Protein AF-0000000072717422 (afdb_homodimer)

Radius of gyration: 19.03 Å; Cα contacts (8 Å, |Δi|>4): 453; chains: 2; bounding box: 46×52×42 Å

Organism: Homarus americanus (NCBI:txid6706)

Nearest PDB structures (foldseek):
  8ihw-assembly1_A  TM=9.042E-01  e=5.287E-11  Eisenia fetida
  8ihx-assembly1_A  TM=9.074E-01  e=1.193E-10  Eisenia fetida
  3wc3-assembly1_A  TM=9.068E-01  e=1.193E-10  Eisenia fetida
  4zh5-assembly2_B  TM=8.410E-01  e=1.193E-10  Perinereis brevicirris
  1ks8-assembly1_A  TM=8.689E-01  e=4.048E-10  Nasutitermes takasagoensis

Structure (mmCIF, N/CA/C/O backbone):
data_AF-0000000072717422-model_v1
#
loop_
_entity.id
_entity.type
_entity.pdbx_description
1 polymer Endoglucanase
#
loop_
_atom_site.group_PDB
_atom_site.id
_atom_site.type_symbol
_atom_site.label_atom_id
_atom_site.label_alt_id
_atom_site.label_comp_id
_atom_site.label_asym_id
_atom_site.label_entity_id
_atom_site.label_seq_id
_atom_site.pdbx_PDB_ins_code
_atom_site.Cartn_x
_atom_site.Cartn_y
_atom_site.Cartn_z
_atom_site.occupancy
_atom_site.B_iso_or_equiv
_atom_site.auth_seq_id
_atom_site.auth_comp_id
_atom_site.auth_asym_id
_atom_site.auth_atom_id
_atom_site.pdbx_PDB_model_num
ATOM 1 N N . MET A 1 1 ? -11.781 1.729 16.625 1 25.03 1 MET A N 1
ATOM 2 C CA . MET A 1 1 ? -11.094 2.926 16.156 1 25.03 1 MET A CA 1
ATOM 3 C C . MET A 1 1 ? -11.75 3.453 14.883 1 25.03 1 MET A C 1
ATOM 5 O O . MET A 1 1 ? -11.383 3.045 13.773 1 25.03 1 MET A O 1
ATOM 9 N N . THR A 1 2 ? -12.961 3.566 14.891 1 32.06 2 THR A N 1
ATOM 10 C CA . THR A 1 2 ? -14.078 3.893 14.016 1 32.06 2 THR A CA 1
ATOM 11 C C . THR A 1 2 ? -13.93 5.301 13.445 1 32.06 2 THR A C 1
ATOM 13 O O . THR A 1 2 ? -14.773 5.754 12.672 1 32.06 2 THR A O 1
ATOM 16 N N . ARG A 1 3 ? -12.984 6.035 14.062 1 33.69 3 ARG A N 1
ATOM 17 C CA . ARG A 1 3 ? -13.258 7.469 14.109 1 33.69 3 ARG A CA 1
ATOM 18 C C . ARG A 1 3 ? -13.016 8.109 12.742 1 33.69 3 ARG A C 1
ATOM 20 O O . ARG A 1 3 ? -13.211 9.32 12.578 1 33.69 3 ARG A O 1
ATOM 27 N N . ALA A 1 4 ? -12.18 7.551 11.914 1 36.69 4 ALA A N 1
ATOM 28 C CA . ALA A 1 4 ? -11.68 8.438 10.867 1 36.69 4 ALA A CA 1
ATOM 29 C C . ALA A 1 4 ? -12.812 8.875 9.938 1 36.69 4 ALA A C 1
ATOM 31 O O . ALA A 1 4 ? -12.586 9.633 8.992 1 36.69 4 ALA A O 1
ATOM 32 N N . ALA A 1 5 ? -13.898 8.297 9.969 1 38.44 5 ALA A N 1
ATOM 33 C CA . ALA A 1 5 ? -14.953 8.797 9.086 1 38.44 5 ALA A CA 1
ATOM 34 C C . ALA A 1 5 ? -15.242 10.273 9.359 1 38.44 5 ALA A C 1
ATOM 36 O O . ALA A 1 5 ? -16.203 10.836 8.828 1 38.44 5 ALA A O 1
ATOM 37 N N . LYS A 1 6 ? -14.594 10.922 10.273 1 38.12 6 LYS A N 1
ATOM 38 C CA . LYS A 1 6 ? -15.234 12.148 10.758 1 38.12 6 LYS A CA 1
ATOM 39 C C . LYS A 1 6 ? -15.203 13.234 9.688 1 38.12 6 LYS A C 1
ATOM 41 O O . LYS A 1 6 ? -15.961 14.211 9.766 1 38.12 6 LYS A O 1
ATOM 46 N N . TYR A 1 7 ? -14.172 13.328 8.852 1 39.53 7 TYR A N 1
ATOM 47 C CA . TYR A 1 7 ? -14.031 14.703 8.383 1 39.53 7 TYR A CA 1
ATOM 48 C C . TYR A 1 7 ? -14.797 14.914 7.086 1 39.53 7 TYR A C 1
ATOM 50 O O . TYR A 1 7 ? -14.914 16.047 6.602 1 39.53 7 TYR A O 1
ATOM 58 N N . GLY A 1 8 ? -15.273 13.844 6.508 1 41.69 8 GLY A N 1
ATOM 59 C CA . GLY A 1 8 ? -16.078 14.328 5.395 1 41.69 8 GLY A CA 1
ATOM 60 C C . GLY A 1 8 ? -17.562 14.039 5.562 1 41.69 8 GLY A C 1
ATOM 61 O O . GLY A 1 8 ? -17.969 13.461 6.566 1 41.69 8 GLY A O 1
ATOM 62 N N . ASP A 1 9 ? -18.328 14.766 4.73 1 49.75 9 ASP A N 1
ATOM 63 C CA . ASP A 1 9 ? -19.75 14.469 4.648 1 49.75 9 ASP A CA 1
ATOM 64 C C . ASP A 1 9 ? -20 12.961 4.664 1 49.75 9 ASP A C 1
ATOM 66 O O . ASP A 1 9 ? -19.375 12.219 3.9 1 49.75 9 ASP A O 1
ATOM 70 N N . PRO A 1 10 ? -20.656 12.625 5.699 1 49.22 10 PRO A N 1
ATOM 71 C CA . PRO A 1 10 ? -20.953 11.195 5.797 1 49.22 10 PRO A CA 1
ATOM 72 C C . PRO A 1 10 ? -21.266 10.562 4.441 1 49.22 10 PRO A C 1
ATOM 74 O O . PRO A 1 10 ? -20.891 9.414 4.199 1 49.22 10 PRO A O 1
ATOM 77 N N . ALA A 1 11 ? -22.078 11.297 3.629 1 49.12 11 ALA A N 1
ATOM 78 C CA . ALA A 1 11 ? -22.406 10.766 2.307 1 49.12 11 ALA A CA 1
ATOM 79 C C . ALA A 1 11 ? -21.156 10.57 1.466 1 49.12 11 ALA A C 1
ATOM 81 O O . ALA A 1 11 ? -21.047 9.594 0.724 1 49.12 11 ALA A O 1
ATOM 82 N N . ASP A 1 12 ? -20.188 11.484 1.545 1 56.34 12 ASP A N 1
ATOM 83 C CA . ASP A 1 12 ? -18.922 11.422 0.818 1 56.34 12 ASP A CA 1
ATOM 84 C C . ASP A 1 12 ? -18.062 10.273 1.324 1 56.34 12 ASP A C 1
ATOM 86 O O . ASP A 1 12 ? -17.406 9.586 0.535 1 56.34 12 ASP A O 1
ATOM 90 N N . VAL A 1 13 ? -18.359 10.07 2.582 1 62.75 13 VAL A N 1
ATOM 91 C CA . VAL A 1 13 ? -17.594 8.984 3.182 1 62.75 13 VAL A CA 1
ATOM 92 C C . VAL A 1 13 ? -18.141 7.641 2.695 1 62.75 13 VAL A C 1
ATOM 94 O O . VAL A 1 13 ? -17.359 6.75 2.332 1 62.75 13 VAL A O 1
ATOM 97 N N . GLU A 1 14 ? -19.531 7.555 2.693 1 67.12 14 GLU A N 1
ATOM 98 C CA . GLU A 1 14 ? -20.156 6.305 2.262 1 67.12 14 GLU A CA 1
ATOM 99 C C . GLU A 1 14 ? -19.812 5.996 0.807 1 67.12 14 GLU A C 1
ATOM 101 O O . GLU A 1 14 ? -19.484 4.855 0.47 1 67.12 14 GLU A O 1
ATOM 106 N N . THR A 1 15 ? -19.984 6.969 -0.1 1 67.06 15 THR A N 1
ATOM 107 C CA . THR A 1 15 ? -19.672 6.785 -1.512 1 67.06 15 THR A CA 1
ATOM 108 C C . THR A 1 15 ? -18.203 6.422 -1.694 1 67.06 15 THR A C 1
ATOM 110 O O . THR A 1 15 ? -17.875 5.535 -2.48 1 67.06 15 THR A O 1
ATOM 113 N N . ASN A 1 16 ? -17.422 7.039 -0.935 1 75.62 16 ASN A N 1
ATOM 114 C CA . ASN A 1 16 ? -15.984 6.77 -1.027 1 75.62 16 ASN A CA 1
ATOM 115 C C . ASN A 1 16 ? -15.641 5.379 -0.509 1 75.62 16 ASN A C 1
ATOM 117 O O . ASN A 1 16 ? -14.82 4.676 -1.103 1 75.62 16 ASN A O 1
ATOM 121 N N . LEU A 1 17 ? -16.453 5.004 0.461 1 84.12 17 LEU A N 1
ATOM 122 C CA . LEU A 1 17 ? -16.219 3.67 1.002 1 84.12 17 LEU A CA 1
ATOM 123 C C . LEU A 1 17 ? -16.672 2.596 0.019 1 84.12 17 LEU A C 1
ATOM 125 O O . LEU A 1 17 ? -15.977 1.599 -0.184 1 84.12 17 LEU A O 1
ATOM 129 N N . GLN A 1 18 ? -17.891 2.846 -0.609 1 84.12 18 GLN A N 1
ATOM 130 C CA . GLN A 1 18 ? -18.375 1.883 -1.595 1 84.12 18 GLN A CA 1
ATOM 131 C C . GLN A 1 18 ? -17.422 1.79 -2.785 1 84.12 18 GLN A C 1
ATOM 133 O O . GLN A 1 18 ? -17.156 0.697 -3.285 1 84.12 18 GLN A O 1
ATOM 138 N N . GLY A 1 19 ? -16.938 2.914 -3.145 1 89.75 19 GLY A N 1
ATOM 139 C CA . GLY A 1 19 ? -15.938 2.92 -4.207 1 89.75 19 GLY A CA 1
ATOM 140 C C . GLY A 1 19 ? -14.664 2.184 -3.834 1 89.75 19 GLY A C 1
ATOM 141 O O . GLY A 1 19 ? -14.141 1.397 -4.629 1 89.75 19 GLY A O 1
ATOM 142 N N . SER A 1 20 ? -14.297 2.336 -2.641 1 92.12 20 SER A N 1
ATOM 143 C CA . SER A 1 20 ? -13.094 1.661 -2.16 1 92.12 20 SER A CA 1
ATOM 144 C C . SER A 1 20 ? -13.297 0.151 -2.092 1 92.12 20 SER A C 1
ATOM 146 O O . SER A 1 20 ? -12.43 -0.617 -2.508 1 92.12 20 SER A O 1
ATOM 148 N N . GLU A 1 21 ? -14.43 -0.247 -1.657 1 93.69 21 GLU A N 1
ATOM 149 C CA . GLU A 1 21 ? -14.719 -1.675 -1.55 1 93.69 21 GLU A CA 1
ATOM 150 C C . GLU A 1 21 ? -14.75 -2.336 -2.924 1 93.69 21 GLU A C 1
ATOM 152 O O . GLU A 1 21 ? -14.227 -3.438 -3.104 1 93.69 21 GLU A O 1
ATOM 157 N N . GLY A 1 22 ? -15.391 -1.654 -3.895 1 93.56 22 GLY A N 1
ATOM 158 C CA . GLY A 1 22 ? -15.422 -2.178 -5.25 1 93.56 22 GLY A CA 1
ATOM 159 C C . GLY A 1 22 ? -14.039 -2.34 -5.859 1 93.56 22 GLY A C 1
ATOM 160 O O . GLY A 1 22 ? -13.75 -3.361 -6.48 1 93.56 22 GLY A O 1
ATOM 161 N N . GLN A 1 23 ? -13.234 -1.416 -5.621 1 92.31 23 GLN A N 1
ATOM 162 C CA . GLN A 1 23 ? -11.875 -1.451 -6.156 1 92.31 23 GLN A CA 1
ATOM 163 C C . GLN A 1 23 ? -11.07 -2.58 -5.523 1 92.31 23 GLN A C 1
ATOM 165 O O . GLN A 1 23 ? -10.375 -3.32 -6.223 1 92.31 23 GLN A O 1
ATOM 170 N N . ILE A 1 24 ? -11.188 -2.674 -4.234 1 94.44 24 ILE A N 1
ATOM 171 C CA . ILE A 1 24 ? -10.406 -3.676 -3.516 1 94.44 24 ILE A CA 1
ATOM 172 C C . ILE A 1 24 ? -10.906 -5.074 -3.873 1 94.44 24 ILE A C 1
ATOM 174 O O . ILE A 1 24 ? -10.109 -5.996 -4.055 1 94.44 24 ILE A O 1
ATOM 178 N N . ASN A 1 25 ? -12.234 -5.207 -4.012 1 95.06 25 ASN A N 1
ATOM 179 C CA . ASN A 1 25 ? -12.781 -6.484 -4.457 1 95.06 25 ASN A CA 1
ATOM 180 C C . ASN A 1 25 ? -12.258 -6.871 -5.836 1 95.06 25 ASN A C 1
ATOM 182 O O . ASN A 1 25 ? -11.922 -8.031 -6.07 1 95.06 25 ASN A O 1
ATOM 186 N N . TYR A 1 26 ? -12.172 -5.945 -6.688 1 94 26 TYR A N 1
ATOM 187 C CA . TYR A 1 26 ? -11.633 -6.211 -8.016 1 94 26 TYR A CA 1
ATOM 188 C C . TYR A 1 26 ? -10.172 -6.637 -7.934 1 94 26 TYR A C 1
ATOM 190 O O . TYR A 1 26 ? -9.781 -7.652 -8.516 1 94 26 TYR A O 1
ATOM 198 N N . ILE A 1 27 ? -9.414 -5.984 -7.168 1 94.44 27 ILE A N 1
ATOM 199 C CA . ILE A 1 27 ? -7.98 -6.195 -7.031 1 94.44 27 ILE A CA 1
ATOM 200 C C . ILE A 1 27 ? -7.719 -7.57 -6.418 1 94.44 27 ILE A C 1
ATOM 202 O O . ILE A 1 27 ? -6.758 -8.25 -6.789 1 94.44 27 ILE A O 1
ATOM 206 N N . LEU A 1 28 ? -8.641 -8.031 -5.602 1 95.12 28 LEU A N 1
ATOM 207 C CA . LEU A 1 28 ? -8.406 -9.266 -4.855 1 95.12 28 LEU A CA 1
ATOM 208 C C . LEU A 1 28 ? -9.102 -10.445 -5.531 1 95.12 28 LEU A C 1
ATOM 210 O O . LEU A 1 28 ? -8.961 -11.586 -5.086 1 95.12 28 LEU A O 1
ATOM 214 N N . GLY A 1 29 ? -9.828 -10.25 -6.633 1 94.38 29 GLY A N 1
ATOM 215 C CA . GLY A 1 29 ? -10.133 -11.484 -7.34 1 94.38 29 GLY A CA 1
ATOM 216 C C . GLY A 1 29 ? -11.539 -11.523 -7.895 1 94.38 29 GLY A C 1
ATOM 217 O O . GLY A 1 29 ? -11.977 -12.547 -8.43 1 94.38 29 GLY A O 1
ATOM 218 N N . ASP A 1 30 ? -12.32 -10.391 -7.742 1 91.38 30 ASP A N 1
ATOM 219 C CA . ASP A 1 30 ? -13.672 -10.398 -8.297 1 91.38 30 ASP A CA 1
ATOM 220 C C . ASP A 1 30 ? -13.648 -10.688 -9.789 1 91.38 30 ASP A C 1
ATOM 222 O O . ASP A 1 30 ? -14.609 -11.234 -10.336 1 91.38 30 ASP A O 1
ATOM 226 N N . ALA A 1 31 ? -12.57 -10.453 -10.469 1 86 31 ALA A N 1
ATOM 227 C CA . ALA A 1 31 ? -12.461 -10.695 -11.898 1 86 31 ALA A CA 1
ATOM 228 C C . ALA A 1 31 ? -11.836 -12.055 -12.188 1 86 31 ALA A C 1
ATOM 230 O O . ALA A 1 31 ? -11.422 -12.336 -13.312 1 86 31 ALA A O 1
ATOM 231 N N . GLY A 1 32 ? -11.656 -1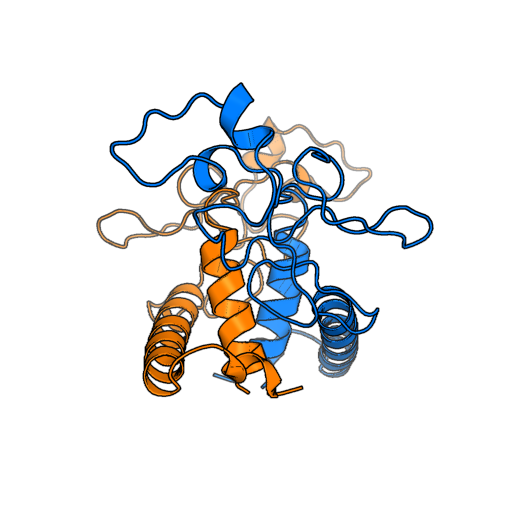2.891 -11.219 1 92.56 32 GLY A N 1
ATOM 232 C CA . GLY A 1 32 ? -11.172 -14.242 -11.422 1 92.56 32 GLY A CA 1
ATOM 233 C C . GLY A 1 32 ? -9.711 -14.422 -11.039 1 92.56 32 GLY A C 1
ATOM 234 O O . GLY A 1 32 ? -9.195 -15.539 -11.031 1 92.56 32 GLY A O 1
ATOM 235 N N . HIS A 1 33 ? -9.109 -13.312 -10.828 1 95.06 33 HIS A N 1
ATOM 236 C CA . HIS A 1 33 ? -7.719 -13.352 -10.391 1 95.06 33 HIS A CA 1
ATOM 237 C C . HIS A 1 33 ? -7.391 -12.172 -9.477 1 95.06 33 HIS A C 1
ATOM 239 O O . HIS A 1 33 ? -7.926 -11.078 -9.664 1 95.06 33 HIS A O 1
ATOM 245 N N . SER A 1 34 ? -6.512 -12.461 -8.523 1 96.19 34 SER A N 1
ATOM 246 C CA . SER A 1 34 ? -5.977 -11.398 -7.676 1 96.19 34 SER A CA 1
ATOM 247 C C . SER A 1 34 ? -4.73 -10.773 -8.297 1 96.19 34 SER A C 1
ATOM 249 O O . SER A 1 34 ? -4.004 -11.438 -9.031 1 96.19 34 SER A O 1
ATOM 251 N N . PHE A 1 35 ? -4.453 -9.555 -7.895 1 94.38 35 PHE A N 1
ATOM 252 C CA . PHE A 1 35 ? -3.225 -8.875 -8.297 1 94.38 35 PHE A CA 1
ATOM 253 C C . PHE A 1 35 ? -2.33 -8.617 -7.09 1 94.38 35 PHE A C 1
ATOM 255 O O . PHE A 1 35 ? -1.311 -7.934 -7.199 1 94.38 35 PHE A O 1
ATOM 262 N N . VAL A 1 36 ? -2.688 -9.156 -5.977 1 93.44 36 VAL A N 1
ATOM 263 C CA . VAL A 1 36 ? -1.907 -9.016 -4.75 1 93.44 36 VAL A CA 1
ATOM 264 C C . VAL A 1 36 ? -1.308 -10.367 -4.371 1 93.44 36 VAL A C 1
ATOM 266 O O . VAL A 1 36 ? -2.037 -11.328 -4.109 1 93.44 36 VAL A O 1
ATOM 269 N N . VAL A 1 37 ? -0.01 -10.414 -4.312 1 92.88 37 VAL A N 1
ATOM 270 C CA . VAL A 1 37 ? 0.697 -11.656 -4.027 1 92.88 37 VAL A CA 1
ATOM 271 C C . VAL A 1 37 ? 0.308 -12.164 -2.641 1 92.88 37 VAL A C 1
ATOM 273 O O . VAL A 1 37 ? 0.368 -11.422 -1.659 1 92.88 37 VAL A O 1
ATOM 276 N N . GLY A 1 38 ? -0.2 -13.398 -2.598 1 93.56 38 GLY A N 1
ATOM 277 C CA . GLY A 1 38 ? -0.471 -14.047 -1.321 1 93.56 38 GLY A CA 1
ATOM 278 C C . GLY A 1 38 ? -1.892 -13.828 -0.834 1 93.56 38 GLY A C 1
ATOM 279 O O . GLY A 1 38 ? -2.305 -14.414 0.17 1 93.56 38 GLY A O 1
ATOM 280 N N . PHE A 1 39 ? -2.686 -13.055 -1.612 1 92.81 39 PHE A N 1
ATOM 281 C CA . PHE A 1 39 ? -4.023 -12.719 -1.137 1 92.81 39 PHE A CA 1
ATOM 282 C C . PHE A 1 39 ? -5.035 -12.773 -2.275 1 92.81 39 PHE A C 1
ATOM 284 O O . PHE A 1 39 ? -4.711 -12.43 -3.416 1 92.81 39 PHE A O 1
ATOM 291 N N . GLY A 1 40 ? -6.281 -13.172 -1.978 1 94.44 40 GLY A N 1
ATOM 292 C CA . GLY A 1 40 ? -7.367 -13.148 -2.947 1 94.44 40 GLY A CA 1
ATOM 293 C C . GLY A 1 40 ? -7.453 -14.43 -3.766 1 94.44 40 GLY A C 1
ATOM 294 O O . GLY A 1 40 ? -6.984 -15.484 -3.334 1 94.44 40 GLY A O 1
ATOM 295 N N . VAL A 1 41 ? -8.102 -14.289 -4.844 1 95.19 41 VAL A N 1
ATOM 296 C CA . VAL A 1 41 ? -8.359 -15.43 -5.711 1 95.19 41 VAL A CA 1
ATOM 297 C C . VAL A 1 41 ? -7.215 -15.594 -6.711 1 95.19 41 VAL A C 1
ATOM 299 O O . VAL A 1 41 ? -6.875 -14.656 -7.434 1 95.19 41 VAL A O 1
ATOM 302 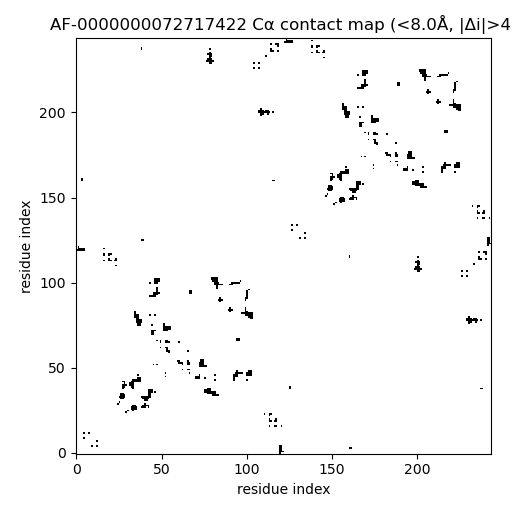N N . ASP A 1 42 ? -6.598 -16.812 -6.695 1 95.69 42 ASP A N 1
ATOM 303 C CA . ASP A 1 42 ? -5.57 -17.125 -7.68 1 95.69 42 ASP A CA 1
ATOM 304 C C . ASP A 1 42 ? -4.527 -16.016 -7.762 1 95.69 42 ASP A C 1
ATOM 306 O O . ASP A 1 42 ? -4.348 -15.391 -8.812 1 95.69 42 ASP A O 1
ATOM 310 N N . PRO A 1 43 ? -3.842 -15.75 -6.699 1 96.31 43 PRO A N 1
ATOM 311 C CA . PRO A 1 43 ? -2.867 -14.656 -6.668 1 96.31 43 PRO A CA 1
ATOM 312 C C . PRO A 1 43 ? -1.633 -14.945 -7.52 1 96.31 43 PRO A C 1
ATOM 314 O O . PRO A 1 43 ? -1.348 -16.109 -7.828 1 96.31 43 PRO A O 1
ATOM 317 N N . PRO A 1 44 ? -0.951 -13.805 -7.879 1 95.5 44 PRO A N 1
ATOM 318 C CA . PRO A 1 44 ? 0.307 -14.016 -8.602 1 95.5 44 PRO A CA 1
ATOM 319 C C . PRO A 1 44 ? 1.295 -14.883 -7.828 1 95.5 44 PRO A C 1
ATOM 321 O O . PRO A 1 44 ? 1.413 -14.758 -6.609 1 95.5 44 PRO A O 1
ATOM 324 N N . GLN A 1 45 ? 2.016 -15.758 -8.539 1 96.81 45 GLN A N 1
ATOM 325 C CA . GLN A 1 45 ? 2.961 -16.672 -7.898 1 96.81 45 GLN A CA 1
ATOM 326 C C . GLN A 1 45 ? 4.398 -16.328 -8.289 1 96.81 45 GLN A C 1
ATOM 328 O O . GLN A 1 45 ? 5.285 -16.297 -7.438 1 96.81 45 GLN A O 1
ATOM 333 N N . PRO A 1 46 ? 4.66 -16.094 -9.477 1 97 46 PRO A N 1
ATOM 334 C CA . PRO A 1 46 ? 6.02 -15.664 -9.82 1 97 46 PRO A CA 1
ATOM 335 C C . PRO A 1 46 ? 6.078 -14.219 -10.305 1 97 46 PRO A C 1
ATOM 337 O O . PRO A 1 46 ? 6.355 -13.969 -11.477 1 97 46 PRO A O 1
ATOM 340 N N . PRO A 1 47 ? 5.832 -13.188 -9.469 1 95.06 47 PRO A N 1
ATOM 341 C CA . PRO A 1 47 ? 6.004 -11.797 -9.891 1 95.06 47 PRO A CA 1
ATOM 342 C C . PRO A 1 47 ? 7.418 -11.5 -10.391 1 95.06 47 PRO A C 1
ATOM 344 O O . PRO A 1 47 ? 8.367 -12.195 -10.023 1 95.06 47 PRO A O 1
ATOM 347 N N . HIS A 1 48 ? 7.426 -10.531 -11.281 1 94.88 48 HIS A N 1
ATOM 348 C CA . HIS A 1 48 ? 8.727 -10.039 -11.719 1 94.88 48 HIS A CA 1
ATOM 349 C C . HIS A 1 48 ? 9.445 -9.297 -10.594 1 94.88 48 HIS A C 1
ATOM 351 O O . HIS A 1 48 ? 9.195 -8.109 -10.367 1 94.88 48 HIS A O 1
ATOM 357 N N . HIS A 1 49 ? 10.32 -10.016 -9.883 1 92.19 49 HIS A N 1
ATOM 358 C CA . HIS A 1 49 ? 11.047 -9.445 -8.75 1 92.19 49 HIS A CA 1
ATOM 359 C C . HIS A 1 49 ? 12.344 -10.203 -8.492 1 92.19 49 HIS A C 1
ATOM 361 O O . HIS A 1 49 ? 12.32 -11.367 -8.102 1 92.19 49 HIS A O 1
ATOM 367 N N . ARG A 1 50 ? 13.383 -9.5 -8.633 1 90.94 50 ARG A N 1
ATOM 368 C CA . ARG A 1 50 ? 14.703 -10.125 -8.625 1 90.94 50 ARG A CA 1
ATOM 369 C C . ARG A 1 50 ? 14.938 -10.891 -7.324 1 90.94 50 ARG A C 1
ATOM 371 O O . ARG A 1 50 ? 15.195 -12.102 -7.348 1 90.94 50 ARG A O 1
ATOM 378 N N . SER A 1 51 ? 14.828 -10.266 -6.207 1 89.94 51 SER A N 1
ATOM 379 C CA . SER A 1 51 ? 15.195 -10.891 -4.941 1 89.94 51 SER A CA 1
ATOM 380 C C . SER A 1 51 ? 14.266 -12.055 -4.613 1 89.94 51 SER A C 1
ATOM 382 O O . SER A 1 51 ? 14.711 -13.07 -4.066 1 89.94 51 SER A O 1
ATOM 384 N N . SER A 1 52 ? 13.055 -11.914 -4.961 1 91.94 52 SER A N 1
ATOM 385 C CA . SER A 1 52 ? 12.133 -12.992 -4.609 1 91.94 52 SER A CA 1
ATOM 386 C C . SER A 1 52 ? 12.297 -14.188 -5.543 1 91.94 52 SER A C 1
ATOM 388 O O . SER A 1 52 ? 11.883 -15.297 -5.215 1 91.94 52 SER A O 1
ATOM 390 N N . SER A 1 53 ? 12.844 -14 -6.691 1 94.81 53 SER A N 1
ATOM 391 C CA . SER A 1 53 ? 13.039 -15.078 -7.664 1 94.81 53 SER A CA 1
ATOM 392 C C . SER A 1 53 ? 14.312 -15.859 -7.379 1 94.81 53 SER A C 1
ATOM 394 O O . SER A 1 53 ? 14.516 -16.953 -7.926 1 94.81 53 SER A O 1
ATOM 396 N N . CYS A 1 54 ? 15.133 -15.328 -6.523 1 94.25 54 CYS A N 1
ATOM 397 C CA . CYS A 1 54 ? 16.391 -15.992 -6.211 1 94.25 54 CYS A CA 1
ATOM 398 C C . CYS A 1 54 ? 16.172 -17.219 -5.344 1 94.25 54 CYS A C 1
ATOM 400 O O . CYS A 1 54 ? 15.281 -17.234 -4.492 1 94.25 54 CYS A O 1
ATOM 402 N N . PRO A 1 55 ? 16.984 -18.266 -5.613 1 91 55 PRO A N 1
ATOM 403 C CA . PRO A 1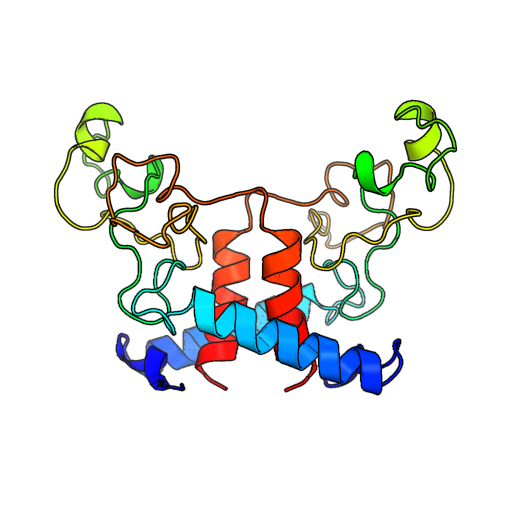 55 ? 16.859 -19.453 -4.77 1 91 55 PRO A CA 1
ATOM 404 C C . PRO A 1 55 ? 17.219 -19.188 -3.309 1 91 55 PRO A C 1
ATOM 406 O O . PRO A 1 55 ? 17.797 -18.141 -2.994 1 91 55 PRO A O 1
ATOM 409 N N . VAL A 1 56 ? 16.781 -20.094 -2.402 1 86.44 56 VAL A N 1
ATOM 410 C CA . VAL A 1 56 ? 17.094 -20 -0.98 1 86.44 56 VAL A CA 1
ATOM 411 C C . VAL A 1 56 ? 18.594 -20.141 -0.768 1 86.44 56 VAL A C 1
ATOM 413 O O . VAL A 1 56 ? 19.219 -21.062 -1.317 1 86.44 56 VAL A O 1
ATOM 416 N N . PRO A 1 57 ? 19.172 -19.125 -0.059 1 82.69 57 PRO A N 1
ATOM 417 C CA . PRO A 1 57 ? 20.578 -19.359 0.258 1 82.69 57 PRO A CA 1
ATOM 418 C C . PRO A 1 57 ? 20.828 -20.734 0.865 1 82.69 57 PRO A C 1
ATOM 420 O O . PRO A 1 57 ? 19.969 -21.281 1.561 1 82.69 57 PRO A O 1
ATOM 423 N N . PRO A 1 58 ? 22.141 -21.219 0.511 1 86.75 58 PRO A N 1
ATOM 424 C CA . PRO A 1 58 ? 23.359 -20.594 -0.004 1 86.75 58 PRO A CA 1
ATOM 425 C C . PRO A 1 58 ? 23.484 -20.719 -1.521 1 86.75 58 PRO A C 1
ATOM 427 O O . PRO A 1 58 ? 24.562 -20.484 -2.074 1 86.75 58 PRO A O 1
ATOM 430 N N . ALA A 1 59 ? 22.344 -21.234 -2.137 1 84.31 59 ALA A N 1
ATOM 431 C CA . ALA A 1 59 ? 22.469 -21.328 -3.588 1 84.31 59 ALA A CA 1
ATOM 432 C C . ALA A 1 59 ? 22.766 -19.953 -4.203 1 84.31 59 ALA A C 1
ATOM 434 O O . ALA A 1 59 ? 22.266 -18.938 -3.746 1 84.31 59 ALA A O 1
ATOM 435 N N . SER A 1 60 ? 23.703 -19.938 -5.121 1 87 60 SER A N 1
ATOM 436 C CA . SER A 1 60 ? 24.031 -18.703 -5.816 1 87 60 SER A CA 1
ATOM 437 C C . SER A 1 60 ? 22.859 -18.188 -6.637 1 87 60 SER A C 1
ATOM 439 O O . SER A 1 60 ? 22.078 -18.984 -7.184 1 87 60 SER A O 1
ATOM 441 N N . CYS A 1 61 ? 22.703 -16.891 -6.613 1 86.56 61 CYS A N 1
ATOM 442 C CA . CYS A 1 61 ? 21.641 -16.281 -7.391 1 86.56 61 CYS A CA 1
ATOM 443 C C . CYS A 1 61 ? 22.203 -15.422 -8.516 1 86.56 61 CYS A C 1
ATOM 445 O O . CYS A 1 61 ? 22.922 -14.453 -8.258 1 86.56 61 CYS A O 1
ATOM 447 N N . THR A 1 62 ? 22.016 -15.875 -9.75 1 87.56 62 THR A N 1
ATOM 448 C CA . THR A 1 62 ? 22.188 -14.977 -10.891 1 87.56 62 THR A CA 1
ATOM 449 C C . THR A 1 62 ? 20.828 -14.523 -11.414 1 87.56 62 THR A C 1
ATOM 451 O O . THR A 1 62 ? 19.953 -15.344 -11.688 1 87.56 62 THR A O 1
ATOM 454 N N . ASP A 1 63 ? 20.578 -13.25 -11.43 1 80.25 63 ASP A N 1
ATOM 455 C CA . ASP A 1 63 ? 19.281 -12.672 -11.797 1 80.25 63 ASP A CA 1
ATOM 456 C C . ASP A 1 63 ? 18.766 -13.266 -13.102 1 80.25 63 ASP A C 1
ATOM 458 O O . ASP A 1 63 ? 17.578 -13.586 -13.211 1 80.25 63 ASP A O 1
ATOM 462 N N . GLY A 1 64 ? 19.625 -13.484 -14.008 1 85.75 64 GLY A N 1
ATOM 463 C CA . GLY A 1 64 ? 19.234 -14.047 -15.281 1 85.75 64 GLY A CA 1
ATOM 464 C C . GLY A 1 64 ? 18.703 -15.461 -15.172 1 85.75 64 GLY A C 1
ATOM 465 O O . GLY A 1 64 ? 17.625 -15.773 -15.703 1 85.75 64 GLY A O 1
ATOM 466 N N . TRP A 1 65 ? 19.359 -16.188 -14.445 1 88.5 65 TRP A N 1
ATOM 467 C CA . TRP A 1 65 ? 18.922 -17.562 -14.258 1 88.5 65 TRP A CA 1
ATOM 468 C C . TRP A 1 65 ? 17.641 -17.625 -13.438 1 88.5 65 TRP A C 1
ATOM 470 O O . TRP A 1 65 ? 16.672 -18.297 -13.828 1 88.5 65 TRP A O 1
ATOM 480 N N . ALA A 1 66 ? 17.547 -16.938 -12.391 1 89.25 66 ALA A N 1
ATOM 481 C CA . ALA A 1 66 ? 16.422 -17 -11.461 1 89.25 66 ALA A CA 1
ATOM 482 C C . ALA A 1 66 ? 15.133 -16.562 -12.141 1 89.25 66 ALA A C 1
ATOM 484 O O . ALA A 1 66 ? 14.078 -17.172 -11.93 1 89.25 66 ALA A O 1
ATOM 485 N N . GLN A 1 67 ? 15.281 -15.602 -12.969 1 90.06 67 GLN A N 1
ATOM 486 C CA . GLN A 1 67 ? 14.109 -15.039 -13.633 1 90.06 67 GLN A CA 1
ATOM 487 C C . GLN A 1 67 ? 13.57 -15.984 -14.695 1 90.06 67 GLN A C 1
ATOM 489 O O . GLN A 1 67 ? 12.438 -15.828 -15.156 1 90.06 67 GLN A O 1
ATOM 494 N N . GLN A 1 68 ? 14.352 -16.969 -15 1 91.31 68 GLN A N 1
ATOM 495 C CA . GLN A 1 68 ? 13.961 -17.891 -16.078 1 91.31 68 GLN A CA 1
ATOM 496 C C . GLN A 1 68 ? 13.422 -19.203 -15.508 1 91.31 68 GLN A C 1
ATOM 498 O O . GLN A 1 68 ? 12.945 -20.062 -16.25 1 91.31 68 GLN A O 1
ATOM 503 N N . GLN A 1 69 ? 13.477 -19.312 -14.242 1 92.56 69 GLN A N 1
ATOM 504 C CA . GLN A 1 69 ? 13.023 -20.547 -13.633 1 92.56 69 GLN A CA 1
ATOM 505 C C . GLN A 1 69 ? 11.508 -20.656 -13.648 1 92.56 69 GLN A C 1
ATOM 507 O O . GLN A 1 69 ? 10.812 -19.641 -13.5 1 92.56 69 GLN A O 1
ATOM 512 N N . PRO A 1 70 ? 10.984 -21.859 -13.93 1 93.75 70 PRO A N 1
ATOM 513 C CA . PRO A 1 70 ? 9.531 -22.047 -13.898 1 93.75 70 PRO A CA 1
ATOM 514 C C . PRO A 1 70 ? 8.969 -22.078 -12.477 1 93.75 70 PRO A C 1
ATOM 516 O O . PRO A 1 70 ? 9.727 -22.219 -11.516 1 93.75 70 PRO A O 1
ATOM 519 N N . GLY A 1 71 ? 7.59 -21.938 -12.367 1 95.81 71 GLY A N 1
ATOM 520 C CA . GLY A 1 71 ? 6.918 -22.078 -11.086 1 95.81 71 GLY A CA 1
ATOM 521 C C . GLY A 1 71 ? 6.973 -20.812 -10.242 1 95.81 71 GLY A C 1
ATOM 522 O O . GLY A 1 71 ? 7.402 -19.766 -10.719 1 95.81 71 GLY A O 1
ATOM 523 N N . PRO A 1 72 ? 6.508 -20.938 -9.07 1 96.94 72 PRO A N 1
ATOM 524 C CA . PRO A 1 72 ? 6.469 -19.781 -8.172 1 96.94 72 PRO A CA 1
ATOM 525 C C . PRO A 1 72 ? 7.859 -19.297 -7.766 1 96.94 72 PRO A C 1
ATOM 527 O O . PRO A 1 72 ? 8.82 -20.062 -7.82 1 96.94 72 PRO A O 1
ATOM 530 N N . ASN A 1 73 ? 7.945 -18 -7.438 1 95.81 73 ASN A N 1
ATOM 531 C CA . ASN A 1 73 ? 9.188 -17.547 -6.812 1 95.81 73 ASN A CA 1
ATOM 532 C C . ASN A 1 73 ? 9.469 -18.312 -5.516 1 95.81 73 ASN A C 1
ATOM 534 O O . ASN A 1 73 ? 8.547 -18.578 -4.734 1 95.81 73 ASN A O 1
ATOM 538 N N . PRO A 1 74 ? 10.75 -18.562 -5.262 1 94 74 PRO A N 1
ATOM 539 C CA . PRO A 1 74 ? 11.102 -19.25 -4.023 1 94 74 PRO A CA 1
ATOM 540 C C . PRO A 1 74 ? 10.695 -18.469 -2.775 1 94 74 PRO A C 1
ATOM 542 O O . PRO A 1 74 ? 10.422 -19.078 -1.73 1 94 74 PRO A O 1
ATOM 545 N N . HIS A 1 75 ? 10.688 -17.188 -2.879 1 92.75 75 HIS A N 1
ATOM 546 C CA . HIS A 1 75 ? 10.234 -16.328 -1.79 1 92.75 75 HIS A CA 1
ATOM 547 C C . HIS A 1 75 ? 8.953 -15.586 -2.164 1 92.75 75 HIS A C 1
ATOM 549 O O . HIS A 1 75 ? 8.93 -14.844 -3.152 1 92.75 75 HIS A O 1
ATOM 555 N N . THR A 1 76 ? 7.973 -15.828 -1.325 1 92.31 76 THR A N 1
ATOM 556 C CA . THR A 1 76 ? 6.703 -15.164 -1.611 1 92.31 76 THR A CA 1
ATOM 557 C C . THR A 1 76 ? 6.746 -13.703 -1.188 1 92.31 76 THR A C 1
ATOM 559 O O . THR A 1 76 ? 7.098 -13.391 -0.048 1 92.31 76 THR A O 1
ATOM 562 N N . LEU A 1 77 ? 6.402 -12.789 -2.049 1 90.06 77 LEU A N 1
ATOM 563 C CA . LEU A 1 77 ? 6.367 -11.352 -1.79 1 90.06 77 LEU A CA 1
ATOM 564 C C . LEU A 1 77 ? 4.98 -10.922 -1.314 1 90.06 77 LEU A C 1
ATOM 566 O O . LEU A 1 77 ? 4.285 -10.18 -2.01 1 90.06 77 LEU A O 1
ATOM 570 N N . TYR A 1 78 ? 4.613 -11.375 -0.126 1 90.19 78 TYR A N 1
ATOM 571 C CA . TYR A 1 78 ? 3.271 -11.148 0.406 1 90.19 78 TYR A CA 1
ATOM 572 C C . TYR A 1 78 ? 2.912 -9.672 0.381 1 90.19 78 TYR A C 1
ATOM 574 O O . TYR A 1 78 ? 3.686 -8.828 0.841 1 90.19 78 TYR A O 1
ATOM 582 N N . GLY A 1 79 ? 1.743 -9.383 -0.276 1 90.5 79 GLY A N 1
ATOM 583 C CA . GLY A 1 79 ? 1.194 -8.039 -0.218 1 90.5 79 GLY A CA 1
ATOM 584 C C . GLY A 1 79 ? 1.602 -7.176 -1.397 1 90.5 79 GLY A C 1
ATOM 585 O O . GLY A 1 79 ? 1.085 -6.07 -1.572 1 90.5 79 GLY A O 1
ATOM 586 N N . ALA A 1 80 ? 2.574 -7.645 -2.166 1 90.75 80 ALA A N 1
ATOM 587 C CA . ALA A 1 80 ? 2.965 -6.898 -3.357 1 90.75 80 ALA A CA 1
ATOM 588 C C . ALA A 1 80 ? 1.8 -6.781 -4.34 1 90.75 80 ALA A C 1
ATOM 590 O O . ALA A 1 80 ? 1.162 -7.781 -4.676 1 90.75 80 ALA A O 1
ATOM 591 N N . LEU A 1 81 ? 1.457 -5.551 -4.672 1 92.12 81 LEU A N 1
ATOM 592 C CA . LEU A 1 81 ? 0.525 -5.305 -5.766 1 92.12 81 LEU A CA 1
ATOM 593 C C . LEU A 1 81 ? 1.253 -5.297 -7.105 1 92.12 81 LEU A C 1
ATOM 595 O O . LEU A 1 81 ? 2.1 -4.434 -7.352 1 92.12 81 LEU A O 1
ATOM 599 N N . VAL A 1 82 ? 0.986 -6.258 -7.969 1 93.44 82 VAL A N 1
ATOM 600 C CA . VAL A 1 82 ? 1.653 -6.289 -9.266 1 93.44 82 VAL A CA 1
ATOM 601 C C . VAL A 1 82 ? 0.989 -5.293 -10.211 1 93.44 82 VAL A C 1
ATOM 603 O O . VAL A 1 82 ? -0.014 -4.668 -9.859 1 93.44 82 VAL A O 1
ATOM 606 N N . GLY A 1 83 ? 1.512 -5.094 -11.398 1 91.88 83 GLY A N 1
ATOM 607 C CA . GLY A 1 83 ? 1.091 -4.082 -12.352 1 91.88 83 GLY A CA 1
ATOM 608 C C . GLY A 1 83 ? -0.355 -4.234 -12.789 1 91.88 83 GLY A C 1
ATOM 609 O O . GLY A 1 83 ? -1.015 -3.25 -13.125 1 91.88 83 GLY A O 1
ATOM 610 N N . GLY A 1 84 ? -0.854 -5.441 -12.828 1 92.62 84 GLY A N 1
ATOM 611 C CA . GLY A 1 84 ? -2.262 -5.633 -13.141 1 92.62 84 GLY A CA 1
ATOM 612 C C . GLY A 1 84 ? -2.514 -5.93 -14.609 1 92.62 84 GLY A C 1
ATOM 613 O O . GLY A 1 84 ? -1.586 -6.262 -15.344 1 92.62 84 GLY A O 1
ATOM 614 N N . PRO A 1 85 ? -3.746 -5.871 -14.977 1 92.38 85 PRO A N 1
ATOM 615 C CA . PRO A 1 85 ? -4.152 -6.367 -16.297 1 92.38 85 PRO A CA 1
ATOM 616 C C . PRO A 1 85 ? -3.811 -5.395 -17.422 1 92.38 85 PRO A C 1
ATOM 618 O O . PRO A 1 85 ? -3.531 -4.219 -17.172 1 92.38 85 PRO A O 1
ATOM 621 N N . SER A 1 86 ? -3.85 -5.98 -18.656 1 92.88 86 SER A N 1
ATOM 622 C CA . SER A 1 86 ? -3.779 -5.148 -19.859 1 92.88 86 SER A CA 1
ATOM 623 C C . SER A 1 86 ? -5.074 -4.367 -20.062 1 92.88 86 SER A C 1
ATOM 625 O O . SER A 1 86 ? -6.031 -4.531 -19.312 1 92.88 86 SER A O 1
ATOM 627 N N . GLU A 1 87 ? -5.066 -3.521 -21.078 1 92.38 87 GLU A N 1
ATOM 628 C CA . GLU A 1 87 ? -6.219 -2.676 -21.359 1 92.38 87 GLU A CA 1
ATOM 629 C C . GLU A 1 87 ? -7.461 -3.514 -21.656 1 92.38 87 GLU A C 1
ATOM 631 O O . GLU A 1 87 ? -8.586 -3.07 -21.406 1 92.38 87 GLU A O 1
ATOM 636 N N . ASP A 1 88 ? -7.277 -4.719 -22.156 1 92 88 ASP A N 1
ATOM 637 C CA . ASP A 1 88 ? -8.398 -5.602 -22.484 1 92 88 ASP A CA 1
ATOM 638 C C . ASP A 1 88 ? -8.742 -6.508 -21.297 1 92 88 ASP A C 1
ATOM 640 O O . ASP A 1 88 ? -9.414 -7.527 -21.469 1 92 88 ASP A O 1
ATOM 644 N N . ASP A 1 89 ? -8.164 -6.191 -20.141 1 89.94 89 ASP A N 1
ATOM 645 C CA . ASP A 1 89 ? -8.438 -6.852 -18.875 1 89.94 89 ASP A CA 1
ATOM 646 C C . ASP A 1 89 ? -7.797 -8.234 -18.812 1 89.94 89 ASP A C 1
ATOM 648 O O . ASP A 1 89 ? -8.047 -9.008 -17.891 1 89.94 89 ASP A O 1
ATOM 652 N N . SER A 1 90 ? -6.941 -8.531 -19.812 1 93.25 90 SER A N 1
ATOM 653 C CA . SER A 1 90 ? -6.227 -9.805 -19.766 1 93.25 90 SER A CA 1
ATOM 654 C C . SER A 1 90 ? -5.031 -9.727 -18.812 1 93.25 90 SER A C 1
ATOM 656 O O . SER A 1 90 ? -4.406 -8.68 -18.688 1 93.25 90 SER A O 1
ATOM 658 N N . TYR A 1 91 ? -4.746 -10.82 -18.188 1 95.06 91 TYR A N 1
ATOM 659 C CA . TYR A 1 91 ? -3.619 -10.938 -17.266 1 95.06 91 TYR A CA 1
ATOM 660 C C . TYR A 1 91 ? -2.998 -12.328 -17.328 1 95.06 91 TYR A C 1
ATOM 662 O O . TYR A 1 91 ? -3.711 -13.328 -17.281 1 95.06 91 TYR A O 1
ATOM 670 N N . VAL A 1 92 ? -1.701 -12.305 -17.5 1 95.31 92 VAL A N 1
ATOM 671 C CA . VAL A 1 92 ? -0.944 -13.547 -17.422 1 95.31 92 VAL A CA 1
ATOM 672 C C . VAL A 1 92 ? 0.102 -13.461 -16.312 1 95.31 92 VAL A C 1
ATOM 674 O O . VAL A 1 92 ? 0.887 -12.508 -16.266 1 95.31 92 VAL A O 1
ATOM 677 N N . ASP A 1 93 ? 0.111 -14.391 -15.406 1 96.62 93 ASP A N 1
ATOM 678 C CA . ASP A 1 93 ? 1.077 -14.453 -14.312 1 96.62 93 ASP A CA 1
ATOM 679 C C . ASP A 1 93 ? 2.42 -14.992 -14.797 1 96.62 93 ASP A C 1
ATOM 681 O O . ASP A 1 93 ? 2.689 -16.188 -14.695 1 96.62 93 ASP A O 1
ATOM 685 N N . ASP A 1 94 ? 3.154 -14.047 -15.344 1 96.25 94 ASP A N 1
ATOM 686 C CA . ASP A 1 94 ? 4.418 -14.367 -16 1 96.25 94 ASP A CA 1
ATOM 687 C C . ASP A 1 94 ? 5.57 -13.578 -15.391 1 96.25 94 ASP A C 1
ATOM 689 O O . ASP A 1 94 ? 5.559 -12.344 -15.398 1 96.25 94 ASP A O 1
ATOM 693 N N . ARG A 1 95 ? 6.594 -14.305 -14.906 1 96 95 ARG A N 1
ATOM 694 C CA . ARG A 1 95 ? 7.73 -13.672 -14.242 1 96 95 ARG A CA 1
ATOM 695 C C . ARG A 1 95 ? 8.453 -12.711 -15.18 1 96 95 ARG A C 1
ATOM 697 O O . ARG A 1 95 ? 9 -11.703 -14.734 1 96 95 ARG A O 1
ATOM 704 N N . SER A 1 96 ? 8.438 -12.984 -16.391 1 94.38 96 SER A N 1
ATOM 705 C CA . SER A 1 96 ? 9.203 -12.188 -17.344 1 94.38 96 SER A CA 1
ATOM 706 C C . SER A 1 96 ? 8.469 -10.898 -17.719 1 94.38 96 SER A C 1
ATOM 708 O O . SER A 1 96 ? 9.055 -10 -18.312 1 94.38 96 SER A O 1
ATOM 710 N N . ASP A 1 97 ? 7.215 -10.797 -17.344 1 94.38 97 ASP A N 1
ATOM 711 C CA . ASP A 1 97 ? 6.395 -9.633 -17.656 1 94.38 97 ASP A CA 1
ATOM 712 C C . ASP A 1 97 ? 6.57 -8.539 -16.609 1 94.38 97 ASP A C 1
ATOM 714 O O . ASP A 1 97 ? 5.82 -8.492 -15.625 1 94.38 97 ASP A O 1
ATOM 718 N N . TYR A 1 98 ? 7.461 -7.668 -16.859 1 92.44 98 TYR A N 1
ATOM 719 C CA . TYR A 1 98 ? 7.773 -6.641 -15.875 1 92.44 98 TYR A CA 1
ATOM 720 C C . TYR A 1 98 ? 6.715 -5.547 -15.875 1 92.44 98 TYR A C 1
ATOM 722 O O . TYR A 1 98 ? 6.625 -4.762 -14.93 1 92.44 98 TYR A O 1
ATOM 730 N N . VAL A 1 99 ? 5.895 -5.465 -16.953 1 91.38 99 VAL A N 1
ATOM 731 C CA . VAL A 1 99 ? 4.859 -4.438 -17.031 1 91.38 99 VAL A CA 1
ATOM 732 C C . VAL A 1 99 ? 3.67 -4.832 -16.156 1 91.38 99 VAL A C 1
ATOM 734 O O . VAL A 1 99 ? 3.205 -4.043 -15.328 1 91.38 99 VAL A O 1
ATOM 737 N N . HIS A 1 100 ? 3.24 -6.062 -16.234 1 94.25 100 HIS A N 1
ATOM 738 C CA . HIS A 1 100 ? 1.979 -6.457 -15.617 1 94.25 100 HIS A CA 1
ATOM 739 C C . HIS A 1 100 ? 2.217 -7.266 -14.344 1 94.25 100 HIS A C 1
ATOM 741 O O . HIS A 1 100 ? 1.318 -7.398 -13.508 1 94.25 100 HIS A O 1
ATOM 747 N N . ASN A 1 101 ? 3.4 -7.77 -14.188 1 95.12 101 ASN A N 1
ATOM 748 C CA . ASN A 1 101 ? 3.621 -8.711 -13.094 1 95.12 101 ASN A CA 1
ATOM 749 C C . ASN A 1 101 ? 4.762 -8.266 -12.188 1 95.12 101 ASN A C 1
ATOM 751 O O . ASN A 1 101 ? 5.352 -9.078 -11.477 1 95.12 101 ASN A O 1
ATOM 755 N N . GLU A 1 102 ? 5.152 -7.004 -12.195 1 91.56 102 GLU A N 1
ATOM 756 C CA . GLU A 1 102 ? 6.09 -6.406 -11.25 1 91.56 102 GLU A CA 1
ATOM 757 C C . GLU A 1 102 ? 5.367 -5.531 -10.227 1 91.56 102 GLU A C 1
ATOM 759 O O . GLU A 1 102 ? 4.371 -4.879 -10.555 1 91.56 102 GLU A O 1
ATOM 764 N N . GLY A 1 103 ? 5.871 -5.613 -8.977 1 83.38 103 GLY A N 1
ATOM 765 C CA . GLY A 1 103 ? 5.297 -4.73 -7.977 1 83.38 103 GLY A CA 1
ATOM 766 C C . GLY A 1 103 ? 5.301 -3.271 -8.391 1 83.38 103 GLY A C 1
ATOM 767 O O . GLY A 1 103 ? 6.324 -2.75 -8.836 1 83.38 103 GLY A O 1
ATOM 768 N N . ALA A 1 104 ? 4.102 -2.641 -8.414 1 68.81 104 ALA A N 1
ATOM 769 C CA . ALA A 1 104 ? 3.951 -1.259 -8.867 1 68.81 104 ALA A CA 1
ATOM 770 C C . ALA A 1 104 ? 4.109 -0.283 -7.703 1 68.81 104 ALA A C 1
ATOM 772 O O . ALA A 1 104 ? 3.516 -0.474 -6.641 1 68.81 104 ALA A O 1
ATOM 773 N N . CYS A 1 105 ? 5.152 0.551 -7.75 1 59.16 105 CYS A N 1
ATOM 774 C CA . CYS A 1 105 ? 5.383 1.575 -6.738 1 59.16 105 CYS A CA 1
ATOM 775 C C . CYS A 1 105 ? 4.348 2.688 -6.84 1 59.16 105 CYS A C 1
ATOM 777 O O . CYS A 1 105 ? 3.922 3.242 -5.824 1 59.16 105 CYS A O 1
ATOM 779 N N . ASN A 1 106 ? 3.912 3.004 -8.078 1 54.19 106 ASN A N 1
ATOM 780 C CA . ASN A 1 106 ? 3.158 4.227 -8.328 1 54.19 106 ASN A CA 1
ATOM 781 C C . ASN A 1 106 ? 1.731 4.125 -7.797 1 54.19 106 ASN A C 1
ATOM 783 O O . ASN A 1 106 ? 1.062 5.141 -7.602 1 54.19 106 ASN A O 1
ATOM 787 N N . TYR A 1 107 ? 1.207 2.998 -7.656 1 56.62 107 TYR A N 1
ATOM 788 C CA . TYR A 1 107 ? -0.204 2.912 -7.297 1 56.62 107 TYR A CA 1
ATOM 789 C C . TYR A 1 107 ? -0.374 2.717 -5.797 1 56.62 107 TYR A C 1
ATOM 791 O O . TYR A 1 107 ? -1.477 2.432 -5.324 1 56.62 107 TYR A O 1
ATOM 799 N N . ASN A 1 108 ? 0.574 3.293 -5.102 1 71.94 108 ASN A N 1
ATOM 800 C CA . ASN A 1 108 ? 0.636 2.814 -3.723 1 71.94 108 ASN A CA 1
ATOM 801 C C . ASN A 1 108 ? -0.236 3.656 -2.797 1 71.94 108 ASN A C 1
ATOM 803 O O . ASN A 1 108 ? -0.944 3.117 -1.944 1 71.94 108 ASN A O 1
ATOM 807 N N . ALA A 1 109 ? -0.426 4.973 -3.301 1 83.88 109 ALA A N 1
ATOM 808 C CA . ALA A 1 109 ? -1.159 5.773 -2.324 1 83.88 109 ALA A CA 1
ATOM 809 C C . ALA A 1 109 ? -2.662 5.535 -2.436 1 83.88 109 ALA A C 1
ATOM 811 O O . ALA A 1 109 ? -3.352 5.398 -1.423 1 83.88 109 ALA A O 1
ATOM 812 N N . ALA A 1 110 ? -3.139 5.508 -3.689 1 85.25 110 ALA A N 1
ATOM 813 C CA . ALA A 1 110 ? -4.566 5.277 -3.887 1 85.25 110 ALA A CA 1
ATOM 814 C C . ALA A 1 110 ? -4.977 3.895 -3.387 1 85.25 110 ALA A C 1
ATOM 816 O O . ALA A 1 110 ? -6.016 3.742 -2.742 1 85.25 110 ALA A O 1
ATOM 817 N N . TYR A 1 111 ? -4.188 2.92 -3.666 1 88.5 111 TYR A N 1
ATOM 818 C CA . TYR A 1 111 ? -4.441 1.553 -3.225 1 88.5 111 TYR A CA 1
ATOM 819 C C . TYR A 1 111 ? -4.438 1.463 -1.703 1 88.5 111 TYR A C 1
ATOM 821 O O . TYR A 1 111 ? -5.383 0.942 -1.104 1 88.5 111 TYR A O 1
ATOM 829 N N . THR A 1 112 ? -3.49 2.051 -1.109 1 90.31 112 THR A N 1
ATOM 830 C CA . THR A 1 112 ? -3.412 1.972 0.345 1 90.31 112 THR A CA 1
ATOM 831 C C . THR A 1 112 ? -4.488 2.836 0.992 1 90.31 112 THR A C 1
ATOM 833 O O . THR A 1 112 ? -5.023 2.486 2.047 1 90.31 112 THR A O 1
ATOM 836 N N . GLY A 1 113 ? -4.785 3.898 0.323 1 90.75 113 GLY A N 1
ATOM 837 C CA . GLY A 1 113 ? -5.891 4.707 0.811 1 90.75 113 GLY A CA 1
ATOM 838 C C . GLY A 1 113 ? -7.211 3.961 0.843 1 90.75 113 GLY A C 1
ATOM 839 O O . GLY A 1 113 ? -7.969 4.07 1.808 1 90.75 113 GLY A O 1
ATOM 840 N N . ALA A 1 114 ? -7.461 3.246 -0.21 1 91.5 114 ALA A N 1
ATOM 841 C CA . ALA A 1 114 ? -8.688 2.449 -0.264 1 91.5 114 ALA A CA 1
ATOM 842 C C . ALA A 1 114 ? -8.703 1.391 0.835 1 91.5 114 ALA A C 1
ATOM 844 O O . ALA A 1 114 ? -9.727 1.185 1.493 1 91.5 114 ALA A O 1
ATOM 845 N N . LEU A 1 115 ? -7.574 0.731 1.028 1 92.88 115 LEU A N 1
ATOM 846 C CA . LEU A 1 115 ? -7.477 -0.298 2.057 1 92.88 115 LEU A CA 1
ATOM 847 C C . LEU A 1 115 ? -7.723 0.292 3.441 1 92.88 115 LEU A C 1
ATOM 849 O O . LEU A 1 115 ? -8.492 -0.259 4.23 1 92.88 115 LEU A O 1
ATOM 853 N N . VAL A 1 116 ? -7.098 1.411 3.73 1 92.19 116 VAL A N 1
ATOM 854 C CA . VAL A 1 116 ? -7.211 2.023 5.051 1 92.19 116 VAL A CA 1
ATOM 855 C C . VAL A 1 116 ? -8.633 2.547 5.262 1 92.19 116 VAL A C 1
ATOM 857 O O . VAL A 1 116 ? -9.18 2.441 6.359 1 92.19 116 VAL A O 1
ATOM 860 N N . ALA A 1 117 ? -9.211 3.09 4.191 1 92.69 117 ALA A N 1
ATOM 861 C CA . ALA A 1 117 ? -10.586 3.566 4.285 1 92.69 117 ALA A CA 1
ATOM 862 C C . ALA A 1 117 ? -11.531 2.443 4.715 1 92.69 117 ALA A C 1
ATOM 864 O O . ALA A 1 117 ? -12.422 2.656 5.539 1 92.69 117 ALA A O 1
ATOM 865 N N . ILE A 1 118 ? -11.367 1.306 4.199 1 92.44 118 ILE A N 1
ATOM 866 C CA . ILE A 1 118 ? -12.188 0.154 4.547 1 92.44 118 ILE A CA 1
ATOM 867 C C . ILE A 1 118 ? -11.969 -0.211 6.016 1 92.44 118 ILE A C 1
ATOM 869 O O . ILE A 1 118 ? -12.93 -0.411 6.762 1 92.44 118 ILE A O 1
ATOM 873 N N . ILE A 1 119 ? -10.719 -0.244 6.449 1 90.81 119 ILE A N 1
ATOM 874 C CA . ILE A 1 119 ? -10.359 -0.664 7.801 1 90.81 119 ILE A CA 1
ATOM 875 C C . ILE A 1 119 ? -10.914 0.333 8.812 1 90.81 119 ILE A C 1
ATOM 877 O O . ILE A 1 119 ? -11.398 -0.06 9.883 1 90.81 119 ILE A O 1
ATOM 881 N N . GLU A 1 120 ? -10.875 1.589 8.477 1 88.94 120 GLU A N 1
ATOM 882 C CA . GLU A 1 120 ? -11.312 2.625 9.406 1 88.94 120 GLU A CA 1
ATOM 883 C C . GLU A 1 120 ? -12.836 2.686 9.484 1 88.94 120 GLU A C 1
ATOM 885 O O . GLU A 1 120 ? -13.391 3.344 10.367 1 88.94 120 GLU A O 1
ATOM 890 N N . ASN A 1 121 ? -13.516 1.981 8.617 1 84.62 121 ASN A N 1
ATOM 891 C CA . ASN A 1 121 ? -14.977 2.043 8.602 1 84.62 121 ASN A CA 1
ATOM 892 C C . ASN A 1 121 ? -15.602 0.693 8.945 1 84.62 121 ASN A C 1
ATOM 894 O O . ASN A 1 121 ? -16.797 0.488 8.742 1 84.62 121 ASN A O 1
ATOM 898 N N . ILE A 1 122 ? -14.703 -0.222 9.352 1 74.25 122 ILE A N 1
ATOM 899 C CA . ILE A 1 122 ? -15.242 -1.495 9.82 1 74.25 122 ILE A CA 1
ATOM 900 C C . ILE A 1 122 ? -15.523 -1.417 11.32 1 74.25 122 ILE A C 1
ATOM 902 O O . ILE A 1 122 ? -14.844 -0.688 12.047 1 74.25 122 ILE A O 1
ATOM 906 N N . MET B 1 1 ? -16.281 -12.344 1.931 1 24.84 1 MET B N 1
ATOM 907 C CA . MET B 1 1 ? -15.211 -13.023 1.21 1 24.84 1 MET B CA 1
ATOM 908 C C . MET B 1 1 ? -14.039 -13.32 2.135 1 24.84 1 MET B C 1
ATOM 910 O O . MET B 1 1 ? -13.156 -12.484 2.316 1 24.84 1 MET B O 1
ATOM 914 N N . THR B 1 2 ? -14.312 -13.883 3.205 1 31.81 2 THR B N 1
ATOM 915 C CA . THR B 1 2 ? -13.656 -14.312 4.434 1 31.81 2 THR B CA 1
ATOM 916 C C . THR B 1 2 ? -12.523 -15.289 4.133 1 31.81 2 THR B C 1
ATOM 918 O O . THR B 1 2 ? -11.922 -15.852 5.047 1 31.81 2 THR B O 1
ATOM 921 N N . ARG B 1 3 ? -12.461 -15.672 2.838 1 33.22 3 ARG B N 1
ATOM 922 C CA . ARG B 1 3 ? -11.914 -17 2.596 1 33.22 3 ARG B CA 1
ATOM 923 C C . ARG B 1 3 ? -10.398 -17.016 2.809 1 33.22 3 ARG B C 1
ATOM 925 O O . ARG B 1 3 ? -9.75 -18.047 2.637 1 33.22 3 ARG B O 1
ATOM 932 N N . ALA B 1 4 ? -9.742 -15.906 2.701 1 37.22 4 ALA B N 1
ATOM 933 C CA . ALA B 1 4 ? -8.305 -16.078 2.514 1 37.22 4 ALA B CA 1
ATOM 934 C C . ALA B 1 4 ? -7.664 -16.734 3.734 1 37.22 4 ALA B C 1
ATOM 936 O O . ALA B 1 4 ? -6.457 -16.984 3.752 1 37.22 4 ALA B O 1
ATOM 937 N N . ALA B 1 5 ? -8.281 -16.828 4.805 1 38.56 5 ALA B N 1
ATOM 938 C CA . ALA B 1 5 ? -7.637 -17.5 5.926 1 38.56 5 ALA B CA 1
ATOM 939 C C . ALA B 1 5 ? -7.227 -18.922 5.551 1 38.56 5 ALA B C 1
ATOM 941 O O . ALA B 1 5 ? -6.773 -19.688 6.402 1 38.56 5 ALA B O 1
ATOM 942 N N . LYS B 1 6 ? -7.5 -19.406 4.395 1 37.5 6 LYS B N 1
ATOM 943 C CA . LYS B 1 6 ? -7.449 -20.859 4.34 1 37.5 6 LYS B CA 1
ATOM 944 C C . LYS B 1 6 ? -6.008 -21.359 4.391 1 37.5 6 LYS B C 1
ATOM 946 O O . LYS B 1 6 ? -5.766 -22.547 4.648 1 37.5 6 LYS B O 1
ATOM 951 N N . TYR B 1 7 ? -5.012 -20.609 3.857 1 40.03 7 TYR B N 1
ATOM 952 C CA . TYR B 1 7 ? -3.914 -21.484 3.469 1 40.03 7 TYR B CA 1
ATOM 953 C C . TYR B 1 7 ? -2.91 -21.641 4.605 1 40.03 7 TYR B C 1
ATOM 955 O O . TYR B 1 7 ? -1.993 -22.453 4.523 1 40.03 7 TYR B O 1
ATOM 963 N N . GLY B 1 8 ? -3.055 -20.891 5.617 1 41.91 8 GLY B N 1
ATOM 964 C CA . GLY B 1 8 ? -2.098 -21.328 6.617 1 41.91 8 GLY B CA 1
ATOM 965 C C . GLY B 1 8 ? -2.752 -21.844 7.891 1 41.91 8 GLY B C 1
ATOM 966 O O . GLY B 1 8 ? -3.98 -21.875 7.988 1 41.91 8 GLY B O 1
ATOM 967 N N . ASP B 1 9 ? -1.907 -22.547 8.648 1 49.66 9 ASP B N 1
ATOM 968 C CA . ASP B 1 9 ? -2.338 -22.953 9.984 1 49.66 9 ASP B CA 1
ATOM 969 C C . ASP B 1 9 ? -3.123 -21.844 10.672 1 49.66 9 ASP B C 1
ATOM 971 O O . ASP B 1 9 ? -2.666 -20.703 10.727 1 49.66 9 ASP B O 1
ATOM 975 N N . PRO B 1 10 ? -4.324 -22.172 10.883 1 49.41 10 PRO B N 1
ATOM 976 C CA . PRO B 1 10 ? -5.16 -21.172 11.547 1 49.41 10 PRO B CA 1
ATOM 977 C C . PRO B 1 10 ? -4.398 -20.375 12.609 1 49.41 10 PRO B C 1
ATOM 979 O O . PRO B 1 10 ? -4.641 -19.188 12.781 1 49.41 10 PRO B O 1
ATOM 982 N N . ALA B 1 11 ? -3.586 -21.109 13.43 1 49.03 11 ALA B N 1
ATOM 983 C CA . ALA B 1 11 ? -2.809 -20.422 14.453 1 49.03 11 ALA B CA 1
ATOM 984 C C . ALA B 1 11 ? -1.856 -19.406 13.828 1 49.03 11 ALA B C 1
ATOM 986 O O . ALA B 1 11 ? -1.657 -18.328 14.375 1 49.03 11 ALA B O 1
ATOM 987 N N . ASP B 1 12 ? -1.254 -19.719 12.688 1 56.62 12 ASP B N 1
ATOM 988 C CA . ASP B 1 12 ? -0.334 -18.844 11.969 1 56.62 12 ASP B CA 1
ATOM 989 C C . ASP B 1 12 ? -1.069 -17.641 11.383 1 56.62 12 ASP B C 1
ATOM 991 O O . ASP B 1 12 ? -0.557 -16.516 11.406 1 56.62 12 ASP B O 1
ATOM 995 N N . VAL B 1 13 ? -2.305 -18 11.141 1 63.34 13 VAL B N 1
ATOM 996 C CA . VAL B 1 13 ? -3.115 -16.938 10.578 1 63.34 13 VAL B CA 1
ATOM 997 C C . VAL B 1 13 ? -3.482 -15.93 11.672 1 63.34 13 VAL B C 1
ATOM 999 O O . VAL B 1 13 ? -3.389 -14.719 11.469 1 63.34 13 VAL B O 1
ATOM 1002 N N . GLU B 1 14 ? -3.893 -16.5 12.867 1 67.38 14 GLU B N 1
ATOM 1003 C CA . GLU B 1 14 ? -4.281 -15.633 13.969 1 67.38 14 GLU B CA 1
ATOM 1004 C C . GLU B 1 14 ? -3.109 -14.766 14.422 1 67.38 14 GLU B C 1
ATOM 1006 O O . GLU B 1 14 ? -3.273 -13.562 14.664 1 67.38 14 GLU B O 1
ATOM 1011 N N . THR B 1 15 ? -1.94 -15.375 14.672 1 67.62 15 THR B N 1
ATOM 1012 C CA . THR B 1 15 ? -0.756 -14.633 15.086 1 67.62 15 THR B CA 1
ATOM 1013 C C . THR B 1 15 ? -0.379 -13.586 14.047 1 67.62 15 THR B C 1
ATOM 1015 O O . THR B 1 15 ? -0.043 -12.453 14.391 1 67.62 15 THR B O 1
ATOM 1018 N N . ASN B 1 16 ? -0.53 -13.961 12.859 1 75.81 16 ASN B N 1
ATOM 1019 C CA . ASN B 1 16 ? -0.199 -13.039 11.781 1 75.81 16 ASN B CA 1
ATOM 1020 C C . ASN B 1 16 ? -1.195 -11.883 11.703 1 75.81 16 ASN B C 1
ATOM 1022 O O . ASN B 1 16 ? -0.806 -10.734 11.5 1 75.81 16 ASN B O 1
ATOM 1026 N N . LEU B 1 17 ? -2.396 -12.266 12.086 1 84.69 17 LEU B N 1
ATOM 1027 C CA . LEU B 1 17 ? -3.416 -11.227 12.07 1 84.69 17 LEU B CA 1
ATOM 1028 C C . LEU B 1 17 ? -3.207 -10.25 13.227 1 84.69 17 LEU B C 1
ATOM 1030 O O . LEU B 1 17 ? -3.316 -9.031 13.047 1 84.69 17 LEU B O 1
ATOM 1034 N N . GLN B 1 18 ? -2.881 -10.82 14.445 1 84.88 18 GLN B N 1
ATOM 1035 C CA . GLN B 1 18 ? -2.627 -9.945 15.594 1 84.88 18 GLN B CA 1
ATOM 1036 C C . GLN B 1 18 ? -1.415 -9.055 15.344 1 84.88 18 GLN B C 1
ATOM 1038 O O . GLN B 1 18 ? -1.433 -7.867 15.68 1 84.88 18 GLN B O 1
ATOM 1043 N N . GLY B 1 19 ? -0.457 -9.641 14.727 1 89.88 19 GLY B N 1
ATOM 1044 C CA . GLY B 1 19 ? 0.705 -8.852 14.359 1 89.88 19 GLY B CA 1
ATOM 1045 C C . GLY B 1 19 ? 0.389 -7.762 13.352 1 89.88 19 GLY B C 1
ATOM 1046 O O . GLY B 1 19 ? 0.828 -6.617 13.508 1 89.88 19 GLY B O 1
ATOM 1047 N N . SER B 1 20 ? -0.439 -8.078 12.477 1 92.19 20 SER B N 1
ATOM 1048 C CA . SER B 1 20 ? -0.834 -7.105 11.469 1 92.19 20 SER B CA 1
ATOM 1049 C C . SER B 1 20 ? -1.652 -5.973 12.078 1 92.19 20 SER B C 1
ATOM 1051 O O . SER B 1 20 ? -1.426 -4.801 11.773 1 92.19 20 SER B O 1
ATOM 1053 N N . GLU B 1 21 ? -2.52 -6.312 12.953 1 93.69 21 GLU B N 1
ATOM 1054 C CA . GLU B 1 21 ? -3.355 -5.301 13.594 1 93.69 21 GLU B CA 1
ATOM 1055 C C . GLU B 1 21 ? -2.518 -4.344 14.438 1 93.69 21 GLU B C 1
ATOM 1057 O O . GLU B 1 21 ? -2.74 -3.133 14.414 1 93.69 21 GLU B O 1
ATOM 1062 N N . GLY B 1 22 ? -1.55 -4.902 15.203 1 93.56 22 GLY B N 1
ATOM 1063 C CA . GLY B 1 22 ? -0.663 -4.062 15.992 1 93.56 22 GLY B CA 1
ATOM 1064 C C . GLY B 1 22 ? 0.146 -3.096 15.148 1 93.56 22 GLY B C 1
ATOM 1065 O O . GLY B 1 22 ? 0.27 -1.918 15.492 1 93.56 22 GLY B O 1
ATOM 1066 N N . GLN B 1 23 ? 0.606 -3.559 14.07 1 92.5 23 GLN B N 1
ATOM 1067 C CA . GLN B 1 23 ? 1.405 -2.729 13.18 1 92.5 23 GLN B CA 1
ATOM 1068 C C . GLN B 1 23 ? 0.565 -1.61 12.57 1 92.5 23 GLN B C 1
ATOM 1070 O O . GLN B 1 23 ? 0.995 -0.456 12.523 1 92.5 23 GLN B O 1
ATOM 1075 N N . ILE B 1 24 ? -0.601 -1.993 12.125 1 94.38 24 ILE B N 1
ATOM 1076 C CA . ILE B 1 24 ? -1.461 -1.02 11.461 1 94.38 24 ILE B CA 1
ATOM 1077 C C . ILE B 1 24 ? -1.947 0.014 12.477 1 94.38 24 ILE B C 1
ATOM 1079 O O . ILE B 1 24 ? -2.01 1.208 12.172 1 94.38 24 ILE B O 1
ATOM 1083 N N . ASN B 1 25 ? -2.258 -0.452 13.703 1 95.06 25 ASN B N 1
ATOM 1084 C CA . ASN B 1 25 ? -2.631 0.484 14.758 1 95.06 25 ASN B CA 1
ATOM 1085 C C . ASN B 1 25 ? -1.51 1.476 15.055 1 95.06 25 ASN B C 1
ATOM 1087 O O . ASN B 1 25 ? -1.762 2.668 15.234 1 95.06 25 ASN B O 1
ATOM 1091 N N . TYR B 1 26 ? -0.334 1.013 15.055 1 93.94 26 TYR B N 1
ATOM 1092 C CA . TYR B 1 26 ? 0.808 1.895 15.273 1 93.94 26 TYR B CA 1
ATOM 1093 C C . TYR B 1 26 ? 0.937 2.908 14.141 1 93.94 26 TYR B C 1
ATOM 1095 O O . TYR B 1 26 ? 1.059 4.109 14.391 1 93.94 26 TYR B O 1
ATOM 1103 N N . ILE B 1 27 ? 0.796 2.48 12.961 1 94.38 27 ILE B N 1
ATOM 1104 C CA . ILE B 1 27 ? 0.972 3.289 11.766 1 94.38 27 ILE B CA 1
ATOM 1105 C C . ILE B 1 27 ? -0.114 4.359 11.695 1 94.38 27 ILE B C 1
ATOM 1107 O O . ILE B 1 27 ? 0.141 5.484 11.258 1 94.38 27 ILE B O 1
ATOM 1111 N N . LEU B 1 28 ? -1.262 4.055 12.258 1 95 28 LEU B N 1
ATOM 1112 C CA . LEU B 1 28 ? -2.4 4.957 12.109 1 95 28 LEU B CA 1
ATOM 1113 C C . LEU B 1 28 ? -2.574 5.82 13.352 1 95 28 LEU B C 1
ATOM 1115 O O . LEU B 1 28 ? -3.441 6.695 13.391 1 95 28 LEU B O 1
ATOM 1119 N N . GLY B 1 29 ? -1.754 5.66 14.391 1 94.38 29 GLY B N 1
ATOM 1120 C CA . GLY B 1 29 ? -1.815 6.758 15.344 1 94.38 29 GLY B CA 1
ATOM 1121 C C . GLY B 1 29 ? -1.75 6.301 16.781 1 94.38 29 GLY B C 1
ATOM 1122 O O . GLY B 1 29 ? -1.897 7.105 17.703 1 94.38 29 GLY B O 1
ATOM 1123 N N . ASP B 1 30 ? -1.573 4.945 17.031 1 91.44 30 ASP B N 1
ATOM 1124 C CA . ASP B 1 30 ? -1.484 4.496 18.406 1 91.44 30 ASP B CA 1
ATOM 1125 C C . ASP B 1 30 ? -0.355 5.211 19.156 1 91.44 30 ASP B C 1
ATOM 1127 O O . ASP B 1 30 ? -0.416 5.383 20.375 1 91.44 30 ASP B O 1
ATOM 1131 N N . ALA B 1 31 ? 0.628 5.727 18.469 1 85.94 31 ALA B N 1
ATOM 1132 C CA . ALA B 1 31 ? 1.748 6.422 19.094 1 85.94 31 ALA B CA 1
ATOM 1133 C C . ALA B 1 31 ? 1.516 7.93 19.109 1 85.94 31 ALA B C 1
ATOM 1135 O O . ALA B 1 31 ? 2.441 8.703 19.359 1 85.94 31 ALA B O 1
ATOM 1136 N N . GLY B 1 32 ? 0.368 8.406 18.797 1 92.44 32 GLY B N 1
ATOM 1137 C CA . GLY B 1 32 ? 0.034 9.82 18.891 1 92.44 32 GLY B CA 1
ATOM 1138 C C . GLY B 1 32 ? 0.032 10.531 17.547 1 92.44 32 GLY B C 1
ATOM 1139 O O . GLY B 1 32 ? -0.337 11.703 17.453 1 92.44 32 GLY B O 1
ATOM 1140 N N . HIS B 1 33 ? 0.534 9.82 16.594 1 95 33 HIS B N 1
ATOM 1141 C CA . HIS B 1 33 ? 0.534 10.375 15.25 1 95 33 HIS B CA 1
ATOM 1142 C C . HIS B 1 33 ? 0.411 9.266 14.203 1 95 33 HIS B C 1
ATOM 1144 O O . HIS B 1 33 ? 0.925 8.164 14.398 1 95 33 HIS B O 1
ATOM 1150 N N . SER B 1 34 ? -0.294 9.633 13.125 1 96.12 34 SER B N 1
ATOM 1151 C CA . SER B 1 34 ? -0.364 8.742 11.977 1 96.12 34 SER B CA 1
ATOM 1152 C C . SER B 1 34 ? 0.785 9 11.008 1 96.12 34 SER B C 1
ATOM 1154 O O . SER B 1 34 ? 1.291 10.117 10.922 1 96.12 34 SER B O 1
ATOM 1156 N N . PHE B 1 35 ? 1.094 7.984 10.211 1 94.38 35 PHE B N 1
ATOM 1157 C CA . PHE B 1 35 ? 2.08 8.125 9.148 1 94.38 35 PHE B CA 1
ATOM 1158 C C . PHE B 1 35 ? 1.428 7.957 7.781 1 94.38 35 PHE B C 1
ATOM 1160 O O . PHE B 1 35 ? 2.119 7.891 6.762 1 94.38 35 PHE B O 1
ATOM 1167 N N . VAL B 1 36 ? 0.143 7.895 7.75 1 93.38 36 VAL B N 1
ATOM 1168 C CA . VAL B 1 36 ? -0.613 7.773 6.508 1 93.38 36 VAL B CA 1
ATOM 1169 C C . VAL B 1 36 ? -1.403 9.055 6.258 1 93.38 36 VAL B C 1
ATOM 1171 O O . VAL B 1 36 ? -2.271 9.422 7.051 1 93.38 36 VAL B O 1
ATOM 1174 N N . VAL B 1 37 ? -1.123 9.688 5.156 1 92.81 37 VAL B N 1
ATOM 1175 C CA . VAL B 1 37 ? -1.752 10.961 4.82 1 92.81 37 VAL B CA 1
ATOM 1176 C C . VAL B 1 37 ? -3.262 10.773 4.695 1 92.81 37 VAL B C 1
ATOM 1178 O O . VAL B 1 37 ? -3.727 9.883 3.973 1 92.81 37 VAL B O 1
ATOM 1181 N N . GLY B 1 38 ? -4.02 11.531 5.48 1 93.62 38 GLY B N 1
ATOM 1182 C CA . GLY B 1 38 ? -5.465 11.547 5.344 1 93.62 38 GLY B CA 1
ATOM 1183 C C . GLY B 1 38 ? -6.16 10.547 6.254 1 93.62 38 GLY B C 1
ATOM 1184 O O . GLY B 1 38 ? -7.391 10.531 6.34 1 93.62 38 GLY B O 1
ATOM 1185 N N . PHE B 1 39 ? -5.355 9.773 7.027 1 92.81 39 PHE B N 1
ATOM 1186 C CA . PHE B 1 39 ? -5.957 8.719 7.84 1 92.81 39 PHE B CA 1
ATOM 1187 C C . PHE B 1 39 ? -5.301 8.648 9.211 1 92.81 39 PHE B C 1
ATOM 1189 O O . PHE B 1 39 ? -4.094 8.875 9.344 1 92.81 39 PHE B O 1
ATOM 1196 N N . GLY B 1 40 ? -6.074 8.297 10.258 1 94.38 40 GLY B N 1
ATOM 1197 C CA . GLY B 1 40 ? -5.543 8.078 11.594 1 94.38 40 GLY B CA 1
ATOM 1198 C C . GLY B 1 40 ? -5.477 9.352 12.422 1 94.38 40 GLY B C 1
ATOM 1199 O O . GLY B 1 40 ? -6.207 10.305 12.164 1 94.38 40 GLY B O 1
ATOM 1200 N N . VAL B 1 41 ? -4.68 9.266 13.398 1 95.19 41 VAL B N 1
ATOM 1201 C CA . VAL B 1 41 ? -4.555 10.359 14.359 1 95.19 41 VAL B CA 1
ATOM 1202 C C . VAL B 1 41 ? -3.479 11.336 13.891 1 95.19 41 VAL B C 1
ATOM 1204 O O . VAL B 1 41 ? -2.34 10.938 13.633 1 95.19 41 VAL B O 1
ATOM 1207 N N . ASP B 1 42 ? -3.883 12.633 13.734 1 95.69 42 ASP B N 1
ATOM 1208 C CA . ASP B 1 42 ? -2.918 13.672 13.406 1 95.69 42 ASP B CA 1
ATOM 1209 C C . ASP B 1 42 ? -2.049 13.266 12.219 1 95.69 42 ASP B C 1
ATOM 1211 O O . ASP B 1 42 ? -0.828 13.156 12.344 1 95.69 42 ASP B O 1
ATOM 1215 N N . PRO B 1 43 ? -2.637 13.039 11.094 1 96.31 43 PRO B N 1
ATOM 1216 C CA . PRO B 1 43 ? -1.886 12.586 9.922 1 96.31 43 PRO B CA 1
ATOM 1217 C C . PRO B 1 43 ? -0.968 13.664 9.352 1 96.31 43 PRO B C 1
ATOM 1219 O O . PRO B 1 43 ? -1.174 14.852 9.609 1 96.31 43 PRO B O 1
ATOM 1222 N N . PRO B 1 44 ? 0.053 13.141 8.578 1 95.5 44 PRO B N 1
ATOM 1223 C CA . PRO B 1 44 ? 0.903 14.125 7.906 1 95.5 44 PRO B CA 1
ATOM 1224 C C . PRO B 1 44 ? 0.111 15.07 7.004 1 95.5 44 PRO B C 1
ATOM 1226 O O . PRO B 1 44 ? -0.825 14.641 6.324 1 95.5 44 PRO B O 1
ATOM 1229 N N . GLN B 1 45 ? 0.498 16.359 6.992 1 96.81 45 GLN B N 1
ATOM 1230 C CA . GLN B 1 45 ? -0.212 17.344 6.191 1 96.81 45 GLN B CA 1
ATOM 1231 C C . GLN B 1 45 ? 0.663 17.859 5.051 1 96.81 45 GLN B C 1
ATOM 1233 O O . GLN B 1 45 ? 0.207 17.969 3.91 1 96.81 45 GLN B O 1
ATOM 1238 N N . PRO B 1 46 ? 1.845 18.172 5.281 1 96.94 46 PRO B N 1
ATOM 1239 C CA . PRO B 1 46 ? 2.703 18.562 4.156 1 96.94 46 PRO B CA 1
ATOM 1240 C C . PRO B 1 46 ? 3.799 17.531 3.871 1 96.94 46 PRO B C 1
ATOM 1242 O O . PRO B 1 46 ? 4.98 17.812 4.082 1 96.94 46 PRO B O 1
ATOM 1245 N N . PRO B 1 47 ? 3.508 16.312 3.385 1 95.06 47 PRO B N 1
ATOM 1246 C CA . PRO B 1 47 ? 4.559 15.367 2.992 1 95.06 47 PRO B CA 1
ATOM 1247 C C . PRO B 1 47 ? 5.5 15.938 1.937 1 95.06 47 PRO B C 1
ATOM 1249 O O . PRO B 1 47 ? 5.121 16.844 1.192 1 95.06 47 PRO B O 1
ATOM 1252 N N . HIS B 1 48 ? 6.707 15.414 2.029 1 94.81 48 HIS B N 1
ATOM 1253 C CA . HIS B 1 48 ? 7.656 15.75 0.974 1 94.81 48 HIS B CA 1
ATOM 1254 C C . HIS B 1 48 ? 7.246 15.125 -0.354 1 94.81 48 HIS B C 1
ATOM 1256 O O . HIS B 1 48 ? 7.543 13.953 -0.607 1 94.81 48 HIS B O 1
ATOM 1262 N N . HIS B 1 49 ? 6.555 15.914 -1.187 1 92 49 HIS B N 1
ATOM 1263 C CA . HIS B 1 49 ? 6.066 15.43 -2.475 1 92 49 HIS B CA 1
ATOM 1264 C C . HIS B 1 49 ? 5.852 16.594 -3.447 1 92 49 HIS B C 1
ATOM 1266 O O . HIS B 1 49 ? 4.969 17.422 -3.24 1 92 49 HIS B O 1
ATOM 1272 N N . ARG B 1 50 ? 6.578 16.531 -4.488 1 90.69 50 ARG B N 1
ATOM 1273 C CA . ARG B 1 50 ? 6.637 17.672 -5.402 1 90.69 50 ARG B CA 1
ATOM 1274 C C . ARG B 1 50 ? 5.25 18.016 -5.934 1 90.69 50 ARG B C 1
ATOM 1276 O O . ARG B 1 50 ? 4.777 19.141 -5.766 1 90.69 50 ARG B O 1
ATOM 1283 N N . SER B 1 51 ? 4.578 17.109 -6.535 1 89.69 51 SER B N 1
ATOM 1284 C CA . SER B 1 51 ? 3.32 17.406 -7.215 1 89.69 51 SER B CA 1
ATOM 1285 C C . SER B 1 51 ? 2.246 17.844 -6.219 1 89.69 51 SER B C 1
ATOM 1287 O O . SER B 1 51 ? 1.436 18.719 -6.516 1 89.69 51 SER B O 1
ATOM 1289 N N . SER B 1 52 ? 2.273 17.25 -5.082 1 91.81 52 SER B N 1
ATOM 1290 C CA . SER B 1 52 ? 1.226 17.609 -4.129 1 91.81 52 SER B CA 1
ATOM 1291 C C . SER B 1 52 ? 1.496 18.969 -3.484 1 91.81 52 SER B C 1
ATOM 1293 O O . SER B 1 52 ? 0.587 19.578 -2.934 1 91.81 52 SER B O 1
ATOM 1295 N N . SER B 1 53 ? 2.701 19.422 -3.486 1 94.75 53 SER B N 1
ATOM 1296 C CA . SER B 1 53 ? 3.066 20.703 -2.881 1 94.75 53 SER B CA 1
ATOM 1297 C C . SER B 1 53 ? 2.803 21.859 -3.834 1 94.75 53 SER B C 1
ATOM 1299 O O . SER B 1 53 ? 2.811 23.031 -3.424 1 94.75 53 SER B O 1
ATOM 1301 N N . CYS B 1 54 ? 2.549 21.547 -5.062 1 94.25 54 CYS B N 1
ATOM 1302 C CA . CYS B 1 54 ? 2.32 22.578 -6.059 1 94.25 54 CYS B CA 1
ATOM 1303 C C . CYS B 1 54 ? 0.954 23.234 -5.871 1 94.25 54 CYS B C 1
ATOM 1305 O O . CYS B 1 54 ? -0.009 22.562 -5.5 1 94.25 54 CYS B O 1
ATOM 1307 N N . PRO B 1 55 ? 0.923 24.562 -6.113 1 91.12 55 PRO B N 1
ATOM 1308 C CA . PRO B 1 55 ? -0.375 25.234 -6.008 1 91.12 55 PRO B CA 1
ATOM 1309 C C . PRO B 1 55 ? -1.384 24.734 -7.039 1 91.12 55 PRO B C 1
ATOM 1311 O O . PRO B 1 55 ? -1.009 24.031 -7.988 1 91.12 55 PRO B O 1
ATOM 1314 N N . VAL B 1 56 ? -2.688 25 -6.793 1 86.44 56 VAL B N 1
ATOM 1315 C CA . VAL B 1 56 ? -3.76 24.625 -7.711 1 86.44 56 VAL B CA 1
ATOM 1316 C C . VAL B 1 56 ? -3.607 25.406 -9.023 1 86.44 56 VAL B C 1
ATOM 1318 O O . VAL B 1 56 ? -3.402 26.609 -9.016 1 86.44 56 VAL B O 1
ATOM 1321 N N . PRO B 1 57 ? -3.564 24.594 -10.133 1 82.69 57 PRO B N 1
ATOM 1322 C CA . PRO B 1 57 ? -3.561 25.344 -11.391 1 82.69 57 PRO B CA 1
ATOM 1323 C C . PRO B 1 57 ? -4.652 26.406 -11.445 1 82.69 57 PRO B C 1
ATOM 1325 O O . PRO B 1 57 ? -5.723 26.234 -10.859 1 82.69 57 PRO B O 1
ATOM 1328 N N . PRO B 1 58 ? -4.234 27.531 -12.227 1 86.81 58 PRO B N 1
ATOM 1329 C CA . PRO B 1 58 ? -3.184 27.766 -13.219 1 86.81 58 PRO B CA 1
ATOM 1330 C C . PRO B 1 58 ? -1.929 28.391 -12.617 1 86.81 58 PRO B C 1
ATOM 1332 O O . PRO B 1 58 ? -1.063 28.875 -13.352 1 86.81 58 PRO B O 1
ATOM 1335 N N . ALA B 1 59 ? -1.948 28.453 -11.219 1 84.69 59 ALA B N 1
ATOM 1336 C CA . ALA B 1 59 ? -0.734 29.031 -10.648 1 84.69 59 ALA B CA 1
ATOM 1337 C C . ALA B 1 59 ? 0.5 28.234 -11.062 1 84.69 59 ALA B C 1
ATOM 1339 O O . ALA B 1 59 ? 0.451 27 -11.164 1 84.69 59 ALA B O 1
ATOM 1340 N N . SER B 1 60 ? 1.531 28.938 -11.438 1 87.25 60 SER B N 1
ATOM 1341 C CA . SER B 1 60 ? 2.781 28.281 -11.805 1 87.25 60 SER B CA 1
ATOM 1342 C C . SER B 1 60 ? 3.395 27.547 -10.617 1 87.25 60 SER B C 1
ATOM 1344 O O . SER B 1 60 ? 3.275 28 -9.477 1 87.25 60 SER B O 1
ATOM 1346 N N . CYS B 1 61 ? 3.926 26.391 -10.898 1 86.69 61 CYS B N 1
ATOM 1347 C CA . CYS B 1 61 ? 4.578 25.625 -9.852 1 86.69 61 CYS B CA 1
ATOM 1348 C C . CYS B 1 61 ? 6.082 25.547 -10.086 1 86.69 61 CYS B C 1
ATOM 1350 O O . CYS B 1 61 ? 6.527 25.016 -11.109 1 86.69 61 CYS B O 1
ATOM 1352 N N . THR B 1 62 ? 6.855 26.219 -9.258 1 88 62 THR B N 1
ATOM 1353 C CA . THR B 1 62 ? 8.281 25.922 -9.156 1 88 62 THR B CA 1
ATOM 1354 C C . THR B 1 62 ? 8.57 25.078 -7.918 1 88 62 THR B C 1
ATOM 1356 O O . THR B 1 62 ? 8.188 25.438 -6.805 1 88 62 THR B O 1
ATOM 1359 N N . ASP B 1 63 ? 9.102 23.906 -8.094 1 80.44 63 ASP B N 1
ATOM 1360 C CA . ASP B 1 63 ? 9.32 22.922 -7.035 1 80.44 63 ASP B CA 1
ATOM 1361 C C . ASP B 1 63 ? 10.008 23.562 -5.832 1 80.44 63 ASP B C 1
ATOM 1363 O O . ASP B 1 63 ? 9.633 23.312 -4.688 1 80.44 63 ASP B O 1
ATOM 1367 N N . GLY B 1 64 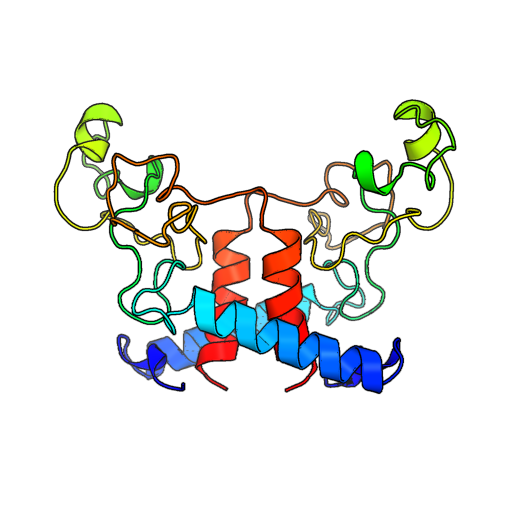? 10.922 24.406 -6.105 1 86.06 64 GLY B N 1
ATOM 1368 C CA . GLY B 1 64 ? 11.633 25.078 -5.023 1 86.06 64 GLY B CA 1
ATOM 1369 C C . GLY B 1 64 ? 10.734 25.969 -4.188 1 86.06 64 GLY B C 1
ATOM 1370 O O . GLY B 1 64 ? 10.75 25.891 -2.955 1 86.06 64 GLY B O 1
ATOM 1371 N N . TRP B 1 65 ? 9.969 26.656 -4.848 1 88.69 65 TRP B N 1
ATOM 1372 C CA . TRP B 1 65 ? 9.047 27.547 -4.141 1 88.69 65 TRP B CA 1
ATOM 1373 C C . TRP B 1 65 ? 7.977 26.75 -3.404 1 88.69 65 TRP B C 1
ATOM 1375 O O . TRP B 1 65 ? 7.734 26.969 -2.217 1 88.69 65 TRP B O 1
ATOM 1385 N N . ALA B 1 66 ? 7.391 25.812 -4.008 1 89.25 66 A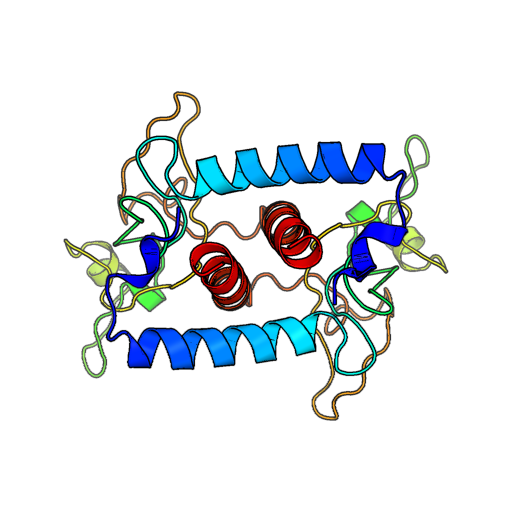LA B N 1
ATOM 1386 C CA . ALA B 1 66 ? 6.273 25.047 -3.455 1 89.25 66 ALA B CA 1
ATOM 1387 C C . ALA B 1 66 ? 6.695 24.281 -2.205 1 89.25 66 ALA B C 1
ATOM 1389 O O . ALA B 1 66 ? 5.945 24.234 -1.226 1 89.25 66 ALA B O 1
ATOM 1390 N N . GLN B 1 67 ? 7.887 23.828 -2.266 1 90.19 67 GLN B N 1
ATOM 1391 C CA . GLN B 1 67 ? 8.391 23 -1.164 1 90.19 67 GLN B CA 1
ATOM 1392 C C . GLN B 1 67 ? 8.695 23.859 0.061 1 90.19 67 GLN B C 1
ATOM 1394 O O . GLN B 1 67 ? 8.852 23.344 1.167 1 90.19 67 GLN B O 1
ATOM 1399 N N . GLN B 1 68 ? 8.711 25.141 -0.141 1 91.38 68 GLN B N 1
ATOM 1400 C CA . GLN B 1 68 ? 9.078 26.047 0.949 1 91.38 68 GLN B CA 1
ATOM 1401 C C . GLN B 1 68 ? 7.848 26.703 1.556 1 91.38 68 GLN B C 1
ATOM 1403 O O . GLN B 1 68 ? 7.949 27.422 2.557 1 91.38 68 GLN B O 1
ATOM 1408 N N . GLN B 1 69 ? 6.754 26.438 0.975 1 92.5 69 GLN B N 1
ATOM 1409 C CA . GLN B 1 69 ? 5.539 27.062 1.472 1 92.5 69 GLN B CA 1
ATOM 1410 C C . GLN B 1 69 ? 5.09 26.438 2.787 1 92.5 69 GLN B C 1
ATOM 1412 O O . GLN B 1 69 ? 5.234 25.219 2.984 1 92.5 69 GLN B O 1
ATOM 1417 N N . PRO B 1 70 ? 4.621 27.281 3.734 1 93.75 70 PRO B N 1
ATOM 1418 C CA . PRO B 1 70 ? 4.109 26.75 5 1 93.75 70 PRO B CA 1
ATOM 1419 C C . PRO B 1 70 ? 2.754 26.062 4.848 1 93.75 70 PRO B C 1
ATOM 1421 O O . PRO B 1 70 ? 2.082 26.234 3.828 1 93.75 70 PRO B O 1
ATOM 1424 N N . GLY B 1 71 ? 2.352 25.266 5.914 1 95.81 71 GLY B N 1
ATOM 1425 C CA . GLY B 1 71 ? 1.024 24.672 5.957 1 95.81 71 GLY B CA 1
ATOM 1426 C C . GLY B 1 71 ? 0.914 23.391 5.145 1 95.81 71 GLY B C 1
ATOM 1427 O O . GLY B 1 71 ? 1.921 22.875 4.664 1 95.81 71 GLY B O 1
ATOM 1428 N N . PRO B 1 72 ? -0.256 22.922 5.039 1 96.94 72 PRO B N 1
ATOM 1429 C CA . PRO B 1 72 ? -0.494 21.672 4.312 1 96.94 72 PRO B CA 1
ATOM 1430 C C . PRO B 1 72 ? -0.235 21.797 2.812 1 96.94 72 PRO B C 1
ATOM 1432 O O . PRO B 1 72 ? -0.285 22.906 2.268 1 96.94 72 PRO B O 1
ATOM 1435 N N . ASN B 1 73 ? 0.117 20.656 2.201 1 95.62 73 ASN B N 1
ATOM 1436 C CA . ASN B 1 73 ? 0.136 20.672 0.742 1 95.62 73 ASN B CA 1
ATOM 1437 C C . ASN B 1 73 ? -1.231 21.031 0.166 1 95.62 73 ASN B C 1
ATOM 1439 O O . ASN B 1 73 ? -2.26 20.578 0.676 1 95.62 73 ASN B O 1
ATOM 1443 N N . PRO B 1 74 ? -1.205 21.766 -0.954 1 94 74 PRO B N 1
ATOM 1444 C CA . PRO B 1 74 ? -2.48 22.109 -1.58 1 94 74 PRO B CA 1
ATOM 1445 C C . PRO B 1 74 ? -3.273 20.891 -2.039 1 94 74 PRO B C 1
ATOM 1447 O O . PRO B 1 74 ? -4.504 20.938 -2.09 1 94 74 PRO B O 1
ATOM 1450 N N . HIS B 1 75 ? -2.592 19.844 -2.363 1 92.62 75 HIS B N 1
ATOM 1451 C CA . HIS B 1 75 ? -3.227 18.594 -2.74 1 92.62 75 HIS B CA 1
ATOM 1452 C C . HIS B 1 75 ? -2.912 17.484 -1.733 1 92.62 75 HIS B C 1
ATOM 1454 O O . HIS B 1 75 ? -1.745 17.156 -1.513 1 92.62 75 HIS B O 1
ATOM 1460 N N . THR B 1 76 ? -4.004 16.969 -1.2 1 92.25 76 THR B N 1
ATOM 1461 C CA . THR B 1 76 ? -3.801 15.922 -0.212 1 92.25 76 THR B CA 1
ATOM 1462 C C . THR B 1 76 ? -3.463 14.602 -0.893 1 92.25 76 THR B C 1
ATOM 1464 O O . THR B 1 76 ? -4.18 14.156 -1.794 1 92.25 76 THR B O 1
ATOM 1467 N N . LEU B 1 77 ? -2.404 13.953 -0.502 1 90 77 LEU B N 1
ATOM 1468 C CA . LEU B 1 77 ? -1.965 12.664 -1.034 1 90 77 LEU B CA 1
ATOM 1469 C C . LEU B 1 77 ? -2.537 11.516 -0.216 1 90 77 LEU B C 1
ATOM 1471 O O . LEU B 1 77 ? -1.792 10.781 0.439 1 90 77 LEU B O 1
ATOM 1475 N N . TYR B 1 78 ? -3.85 11.352 -0.291 1 90.19 78 TYR B N 1
ATOM 1476 C CA . TYR B 1 78 ? -4.555 10.375 0.533 1 90.19 78 TYR B CA 1
ATOM 1477 C C . TYR B 1 78 ? -3.939 8.984 0.385 1 90.19 78 TYR B C 1
ATOM 1479 O O . TYR B 1 78 ? -3.721 8.516 -0.733 1 90.19 78 TYR B O 1
ATOM 1487 N N . GLY B 1 79 ? -3.574 8.391 1.57 1 90.38 79 GLY B N 1
ATOM 1488 C CA . GLY B 1 79 ? -3.141 7.004 1.587 1 90.38 79 GLY B CA 1
ATOM 1489 C C . GLY B 1 79 ? -1.635 6.848 1.5 1 90.38 79 GLY B C 1
ATOM 1490 O O . GLY B 1 79 ? -1.109 5.746 1.669 1 90.38 79 GLY B O 1
ATOM 1491 N N . ALA B 1 80 ? -0.947 7.934 1.168 1 90.69 80 ALA B N 1
ATOM 1492 C CA . ALA B 1 80 ? 0.511 7.867 1.137 1 90.69 80 ALA B CA 1
ATOM 1493 C C . ALA B 1 80 ? 1.075 7.531 2.514 1 90.69 80 ALA B C 1
ATOM 1495 O O . ALA B 1 80 ? 0.722 8.172 3.508 1 90.69 80 ALA B O 1
ATOM 1496 N N . LEU B 1 81 ? 1.839 6.449 2.57 1 92 81 LEU B N 1
ATOM 1497 C CA . LEU B 1 81 ? 2.625 6.148 3.764 1 92 81 LEU B CA 1
ATOM 1498 C C . LEU B 1 81 ? 3.955 6.895 3.738 1 92 81 LEU B C 1
ATOM 1500 O O . LEU B 1 81 ? 4.789 6.656 2.865 1 92 81 LEU B O 1
ATOM 1504 N N . VAL B 1 82 ? 4.148 7.836 4.645 1 93.44 82 VAL B N 1
ATOM 1505 C CA . VAL B 1 82 ? 5.406 8.57 4.668 1 93.44 82 VAL B CA 1
ATOM 1506 C C . VAL B 1 82 ? 6.488 7.73 5.336 1 93.44 82 VAL B C 1
ATOM 1508 O O . VAL B 1 82 ? 6.215 6.633 5.824 1 93.44 82 VAL B O 1
ATOM 1511 N N . GLY B 1 83 ? 7.719 8.172 5.367 1 91.81 83 GLY B N 1
ATOM 1512 C CA . GLY B 1 83 ? 8.883 7.434 5.832 1 91.81 83 GLY B CA 1
ATOM 1513 C C . GLY B 1 83 ? 8.789 7.016 7.285 1 91.81 83 GLY B C 1
ATOM 1514 O O . GLY B 1 83 ? 9.359 5.996 7.684 1 91.81 83 GLY B O 1
ATOM 1515 N N . GLY B 1 84 ? 8.141 7.797 8.102 1 92.62 84 GLY B N 1
ATOM 1516 C CA . GLY B 1 84 ? 7.93 7.391 9.484 1 92.62 84 GLY B CA 1
ATOM 1517 C C . GLY B 1 84 ? 8.953 7.977 10.438 1 92.62 84 GLY B C 1
ATOM 1518 O O . GLY B 1 84 ? 9.672 8.914 10.086 1 92.62 84 GLY B O 1
ATOM 1519 N N . PRO B 1 85 ? 8.96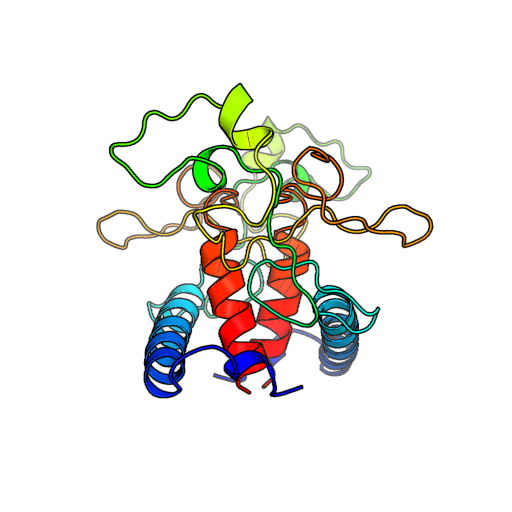1 7.469 11.625 1 92.44 85 PRO B N 1
ATOM 1520 C CA . PRO B 1 85 ? 9.734 8.094 12.703 1 92.44 85 PRO B CA 1
ATOM 1521 C C . PRO B 1 85 ? 11.227 7.793 12.617 1 92.44 85 PRO B C 1
ATOM 1523 O O . PRO B 1 85 ? 11.633 6.871 11.906 1 92.44 85 PRO B O 1
ATOM 1526 N N . SER B 1 86 ? 11.992 8.641 13.367 1 93 86 SER B N 1
ATOM 1527 C CA . SER B 1 86 ? 13.406 8.352 13.578 1 93 86 SER B CA 1
ATOM 1528 C C . SER B 1 86 ? 13.594 7.156 14.516 1 93 86 SER B C 1
ATOM 1530 O O . SER B 1 86 ? 12.625 6.617 15.039 1 93 86 SER B O 1
ATOM 1532 N N . GLU B 1 87 ? 14.828 6.77 14.703 1 92.44 87 GLU B N 1
ATOM 1533 C CA . GLU B 1 87 ? 15.156 5.617 15.539 1 92.44 87 GLU B CA 1
ATOM 1534 C C . GLU B 1 87 ? 14.672 5.82 16.969 1 92.44 87 GLU B C 1
ATOM 1536 O O . GLU B 1 87 ? 14.367 4.852 17.672 1 92.44 87 GLU B O 1
ATOM 1541 N N . ASP B 1 88 ? 14.602 7.066 17.406 1 92.12 88 ASP B N 1
ATOM 1542 C CA . ASP B 1 88 ? 14.156 7.371 18.766 1 92.12 88 ASP B CA 1
ATOM 1543 C C . ASP B 1 88 ? 12.648 7.602 18.812 1 92.12 88 ASP B C 1
ATOM 1545 O O . ASP B 1 88 ? 12.133 8.188 19.766 1 92.12 88 ASP B O 1
ATOM 1549 N N . ASP B 1 89 ? 11.977 7.262 17.719 1 90.06 89 ASP B N 1
ATOM 1550 C CA . ASP B 1 89 ? 10.523 7.289 17.578 1 90.06 89 ASP B CA 1
ATOM 1551 C C . ASP B 1 89 ? 10.008 8.719 17.453 1 90.06 89 ASP B C 1
ATOM 1553 O O . ASP B 1 89 ? 8.805 8.961 17.5 1 90.06 89 ASP B O 1
ATOM 1557 N N . SER B 1 90 ? 10.938 9.672 17.266 1 93.38 90 SER B N 1
ATOM 1558 C CA . SER B 1 90 ? 10.5 11.039 17.031 1 93.38 90 SER B CA 1
ATOM 1559 C C . SER B 1 90 ? 10.062 11.25 15.594 1 93.38 90 SER B C 1
ATOM 1561 O O . SER B 1 90 ? 10.609 10.625 14.68 1 93.38 90 SER B O 1
ATOM 1563 N N . TYR B 1 91 ? 9.102 12.094 15.414 1 95.06 91 TYR B N 1
ATOM 1564 C CA . TYR B 1 91 ? 8.586 12.422 14.094 1 95.06 91 TYR B CA 1
ATOM 1565 C C . TYR B 1 91 ? 8.148 13.883 14.031 1 95.06 91 TYR B C 1
ATOM 1567 O O . TYR B 1 91 ? 7.438 14.367 14.914 1 95.06 91 TYR B O 1
ATOM 1575 N N . VAL B 1 92 ? 8.641 14.523 13.008 1 95.31 92 VAL B N 1
ATOM 1576 C CA . VAL B 1 92 ? 8.203 15.891 12.727 1 95.31 92 VAL B CA 1
ATOM 1577 C C . VAL B 1 92 ? 7.598 15.961 11.328 1 95.31 92 VAL B C 1
ATOM 1579 O O . VAL B 1 92 ? 8.219 15.523 10.352 1 95.31 92 VAL B O 1
ATOM 1582 N N . ASP B 1 93 ? 6.402 16.453 11.203 1 96.69 93 ASP B N 1
ATOM 1583 C CA . ASP B 1 93 ? 5.711 16.625 9.922 1 96.69 93 ASP B CA 1
ATOM 1584 C C . ASP B 1 93 ? 6.234 17.844 9.172 1 96.69 93 ASP B C 1
ATOM 1586 O O . ASP B 1 93 ? 5.66 18.922 9.273 1 96.69 93 ASP B O 1
ATOM 1590 N N . ASP B 1 94 ? 7.324 17.562 8.508 1 96.25 94 ASP B N 1
ATOM 1591 C CA . ASP B 1 94 ? 8.07 18.625 7.836 1 96.25 94 ASP B CA 1
ATOM 1592 C C . ASP B 1 94 ? 8.234 18.328 6.348 1 96.25 94 ASP B C 1
ATOM 1594 O O . ASP B 1 94 ? 8.812 17.312 5.977 1 96.25 94 ASP B O 1
ATOM 1598 N N . ARG B 1 95 ? 7.762 19.266 5.5 1 96 95 ARG B N 1
ATOM 1599 C CA . ARG B 1 95 ? 7.805 19.062 4.055 1 96 95 ARG B CA 1
ATOM 1600 C C . ARG B 1 95 ? 9.242 18.906 3.566 1 96 95 ARG B C 1
ATOM 1602 O O . ARG B 1 95 ? 9.492 18.188 2.592 1 96 95 ARG B O 1
ATOM 1609 N N . SER B 1 96 ? 10.133 19.5 4.203 1 94.38 96 SER B N 1
ATOM 1610 C CA . SER B 1 96 ? 11.516 19.5 3.732 1 94.38 96 SER B CA 1
ATOM 1611 C C . SER B 1 96 ? 12.227 18.203 4.113 1 94.38 96 SER B C 1
ATOM 1613 O O . SER B 1 96 ? 13.312 17.906 3.609 1 94.38 96 SER B O 1
ATOM 1615 N N . ASP B 1 97 ? 11.617 17.422 4.973 1 94.38 97 ASP B N 1
ATOM 1616 C CA . ASP B 1 97 ? 12.203 16.156 5.438 1 94.38 97 ASP B CA 1
ATOM 1617 C C . ASP B 1 97 ? 11.875 15.016 4.484 1 94.38 97 ASP B C 1
ATOM 1619 O O . ASP B 1 97 ? 10.875 14.32 4.664 1 94.38 97 ASP B O 1
ATOM 1623 N N . TYR B 1 98 ? 12.742 14.789 3.59 1 92.31 98 TYR B N 1
ATOM 1624 C CA . TYR B 1 98 ? 12.477 13.773 2.574 1 92.31 98 TYR B CA 1
ATOM 1625 C C . TYR B 1 98 ? 12.703 12.375 3.131 1 92.31 98 TYR B C 1
ATOM 1627 O O . TYR B 1 98 ? 12.242 11.391 2.547 1 92.31 98 TYR B O 1
ATOM 1635 N N . VAL B 1 99 ? 13.422 12.266 4.266 1 91.44 99 VAL B N 1
ATOM 1636 C CA . VAL B 1 99 ? 13.688 10.953 4.855 1 91.44 99 VAL B CA 1
ATOM 1637 C C . VAL B 1 99 ? 12.445 10.453 5.594 1 91.44 99 VAL B C 1
ATOM 1639 O O . VAL B 1 99 ? 12 9.328 5.375 1 91.44 99 VAL B O 1
ATOM 1642 N N . HIS B 1 100 ? 11.828 11.297 6.359 1 94.19 100 HIS B N 1
ATOM 1643 C CA . HIS B 1 100 ? 10.773 10.844 7.266 1 94.19 100 HIS B CA 1
ATOM 1644 C C . HIS B 1 100 ? 9.398 11.227 6.75 1 94.19 100 HIS B C 1
ATOM 1646 O O . HIS B 1 100 ? 8.391 10.656 7.176 1 94.19 100 HIS B O 1
ATOM 1652 N N . ASN B 1 101 ? 9.344 12.148 5.84 1 95.12 101 ASN B N 1
ATOM 1653 C CA . ASN B 1 101 ? 8.047 12.695 5.461 1 95.12 101 ASN B CA 1
ATOM 1654 C C . ASN B 1 101 ? 7.809 12.57 3.959 1 95.12 101 ASN B C 1
ATOM 1656 O O . ASN B 1 101 ? 7 13.312 3.395 1 95.12 101 ASN B O 1
ATOM 1660 N N . GLU B 1 102 ? 8.5 11.711 3.25 1 91.38 102 GLU B N 1
ATOM 1661 C CA . GLU B 1 102 ? 8.242 11.367 1.856 1 91.38 102 GLU B CA 1
ATOM 1662 C C . GLU B 1 102 ? 7.594 9.992 1.74 1 91.38 102 GLU B C 1
ATOM 1664 O O . GLU B 1 102 ? 7.906 9.086 2.518 1 91.38 102 GLU B O 1
ATOM 1669 N N . GLY B 1 103 ? 6.641 9.906 0.775 1 83 103 GLY B N 1
ATOM 1670 C CA . GLY B 1 103 ? 6.055 8.594 0.538 1 83 103 GLY B CA 1
ATOM 1671 C C . GLY B 1 103 ? 7.086 7.516 0.27 1 83 103 GLY B C 1
ATOM 1672 O O . GLY B 1 103 ? 7.984 7.699 -0.552 1 83 103 GLY B O 1
ATOM 1673 N N . ALA B 1 104 ? 7.082 6.445 1.095 1 68.38 104 ALA B N 1
ATOM 1674 C CA . ALA B 1 104 ? 8.062 5.371 0.989 1 68.38 104 ALA B CA 1
ATOM 1675 C C . ALA B 1 104 ? 7.574 4.273 0.045 1 68.38 104 ALA B C 1
ATOM 1677 O O . ALA B 1 104 ? 6.434 3.82 0.15 1 68.38 104 ALA B O 1
ATOM 1678 N N . CYS B 1 105 ? 8.273 4.09 -1.07 1 58.91 105 CYS B N 1
ATOM 1679 C CA . CYS B 1 105 ? 7.957 3.035 -2.025 1 58.91 105 CYS B CA 1
ATOM 1680 C C . CYS B 1 105 ? 8.281 1.663 -1.451 1 58.91 105 CYS B C 1
ATOM 1682 O O . CYS B 1 105 ? 7.578 0.689 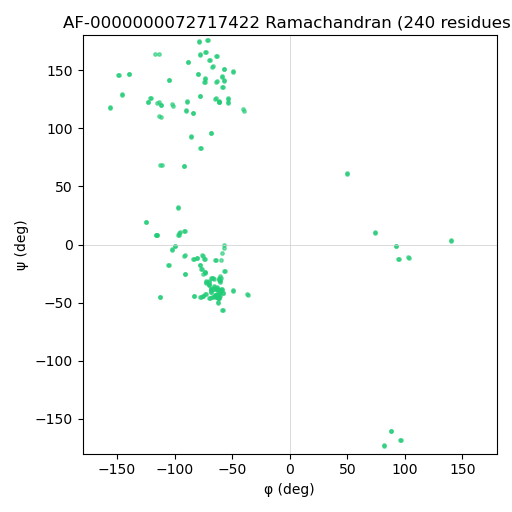-1.713 1 58.91 105 CYS B O 1
ATOM 1684 N N . ASN B 1 106 ? 9.359 1.594 -0.643 1 54.06 106 ASN B N 1
ATOM 1685 C CA . ASN B 1 106 ? 9.945 0.307 -0.28 1 54.06 106 ASN B CA 1
ATOM 1686 C C . ASN B 1 106 ? 9.07 -0.442 0.722 1 54.06 106 ASN B C 1
ATOM 1688 O O . ASN B 1 106 ? 9.203 -1.656 0.883 1 54.06 106 ASN B O 1
ATOM 1692 N N . TYR B 1 107 ? 8.281 0.183 1.453 1 56.5 107 TYR B N 1
ATOM 1693 C CA . TYR B 1 107 ? 7.562 -0.52 2.508 1 56.5 107 TYR B CA 1
ATOM 1694 C C . TYR B 1 107 ? 6.16 -0.901 2.047 1 56.5 107 TYR B C 1
ATOM 1696 O O . TYR B 1 107 ? 5.332 -1.337 2.852 1 56.5 107 TYR B O 1
ATOM 1704 N N . ASN B 1 108 ? 6.105 -1.161 0.754 1 71.94 108 ASN B N 1
ATOM 1705 C CA . ASN B 1 108 ? 4.738 -1.161 0.238 1 71.94 108 ASN B CA 1
ATOM 1706 C C . ASN B 1 108 ? 4.113 -2.551 0.307 1 71.94 108 ASN B C 1
ATOM 1708 O O . ASN B 1 108 ? 2.951 -2.695 0.691 1 71.94 108 ASN B O 1
ATOM 1712 N N . ALA B 1 109 ? 5.094 -3.572 0.292 1 84 109 ALA B N 1
ATOM 1713 C CA . ALA B 1 109 ? 4.445 -4.879 0.231 1 84 109 ALA B CA 1
ATOM 1714 C C . ALA B 1 109 ? 4.023 -5.348 1.62 1 84 109 ALA B C 1
ATOM 1716 O O . ALA B 1 109 ? 2.92 -5.871 1.797 1 84 109 ALA B O 1
ATOM 1717 N N . ALA B 1 110 ? 4.945 -5.168 2.584 1 85.31 110 ALA B N 1
ATOM 1718 C CA . ALA B 1 110 ? 4.621 -5.586 3.945 1 85.31 110 ALA B CA 1
ATOM 1719 C C . ALA B 1 110 ? 3.443 -4.785 4.496 1 85.31 110 ALA B C 1
ATOM 1721 O O . ALA B 1 110 ? 2.547 -5.348 5.133 1 85.31 110 ALA B O 1
ATOM 1722 N N . TYR B 1 111 ? 3.428 -3.523 4.258 1 88.56 111 TYR B N 1
ATOM 1723 C CA . TYR B 1 111 ? 2.348 -2.648 4.699 1 88.56 111 TYR B CA 1
ATOM 1724 C C . TYR B 1 111 ? 1.026 -3.045 4.051 1 88.56 111 TYR B C 1
ATOM 1726 O O . TYR B 1 111 ? 0.023 -3.24 4.742 1 88.56 111 TYR B O 1
ATOM 1734 N N . THR B 1 112 ? 1.062 -3.27 2.811 1 90.19 112 THR B N 1
ATOM 1735 C CA . THR B 1 112 ? -0.172 -3.621 2.119 1 90.19 112 THR B CA 1
ATOM 1736 C C . THR B 1 112 ? -0.606 -5.039 2.477 1 90.19 112 THR B C 1
ATOM 1738 O O . THR B 1 112 ? -1.803 -5.324 2.568 1 90.19 112 THR B O 1
ATOM 1741 N N . GLY B 1 113 ? 0.364 -5.84 2.699 1 90.81 113 GLY B N 1
ATOM 1742 C CA . GLY B 1 113 ? 0.033 -7.18 3.162 1 90.81 113 GLY B CA 1
ATOM 1743 C C . GLY B 1 113 ? -0.704 -7.184 4.488 1 90.81 113 GLY B C 1
ATOM 1744 O O . GLY B 1 113 ? -1.669 -7.93 4.664 1 90.81 113 GLY B O 1
ATOM 1745 N N . ALA B 1 114 ? -0.221 -6.383 5.387 1 91.56 114 ALA B N 1
ATOM 1746 C CA . ALA B 1 114 ? -0.88 -6.277 6.688 1 91.56 114 ALA B CA 1
ATOM 1747 C C . ALA B 1 114 ? -2.303 -5.75 6.539 1 91.56 114 ALA B C 1
ATOM 1749 O O . ALA B 1 114 ? -3.23 -6.258 7.172 1 91.56 114 ALA B O 1
ATOM 1750 N N . LEU B 1 115 ? -2.467 -4.738 5.703 1 92.94 115 LEU B N 1
ATOM 1751 C CA . LEU B 1 115 ? -3.789 -4.16 5.48 1 92.94 115 LEU B CA 1
ATOM 1752 C C . LEU B 1 115 ? -4.742 -5.195 4.891 1 92.94 115 LEU B C 1
ATOM 1754 O O . LEU B 1 115 ? -5.871 -5.348 5.367 1 92.94 115 LEU B O 1
ATOM 1758 N N . VAL B 1 116 ? -4.293 -5.922 3.9 1 92.31 116 VAL B N 1
ATOM 1759 C CA . VAL B 1 116 ? -5.145 -6.891 3.219 1 92.31 116 VAL B CA 1
ATOM 1760 C C . VAL B 1 116 ? -5.461 -8.055 4.16 1 92.31 116 VAL B C 1
ATOM 1762 O O . VAL B 1 116 ? -6.582 -8.562 4.168 1 92.31 116 VAL B O 1
ATOM 1765 N N . ALA B 1 117 ? -4.465 -8.445 4.949 1 92.69 117 ALA B N 1
ATOM 1766 C CA . ALA B 1 117 ? -4.699 -9.516 5.918 1 92.69 117 ALA B CA 1
ATOM 1767 C C . ALA B 1 117 ? -5.84 -9.164 6.867 1 92.69 117 ALA B C 1
ATOM 1769 O O . ALA B 1 117 ? -6.676 -10.008 7.188 1 92.69 117 ALA B O 1
ATOM 1770 N N . ILE B 1 118 ? -5.887 -7.984 7.309 1 92.5 118 ILE B N 1
ATOM 1771 C CA . ILE B 1 118 ? -6.941 -7.523 8.211 1 92.5 118 ILE B CA 1
ATOM 1772 C C . ILE B 1 118 ? -8.289 -7.574 7.488 1 92.5 118 ILE B C 1
ATOM 1774 O O . ILE B 1 118 ? -9.266 -8.094 8.023 1 92.5 118 ILE B O 1
ATOM 1778 N N . ILE B 1 119 ? -8.336 -7.094 6.262 1 90.94 119 ILE B N 1
ATOM 1779 C CA . ILE B 1 119 ? -9.57 -6.992 5.492 1 90.94 119 ILE B CA 1
ATOM 1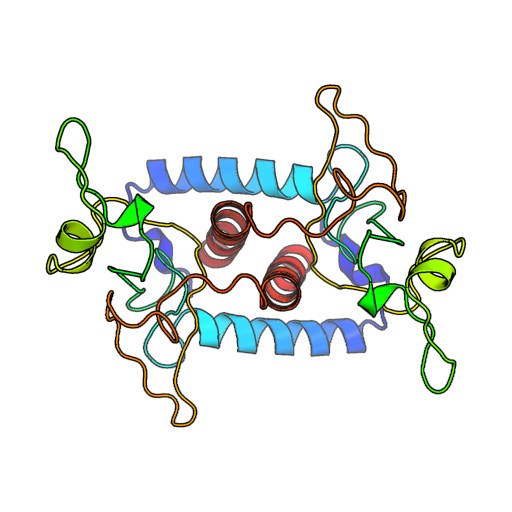780 C C . ILE B 1 119 ? -10.109 -8.391 5.195 1 90.94 119 ILE B C 1
ATOM 1782 O O . ILE B 1 119 ? -11.32 -8.625 5.25 1 90.94 119 ILE B O 1
ATOM 1786 N N . GLU B 1 120 ? -9.227 -9.297 4.918 1 88.81 120 GLU B N 1
ATOM 1787 C CA . GLU B 1 120 ? -9.641 -10.648 4.555 1 88.81 120 GLU B CA 1
ATOM 1788 C C . GLU B 1 120 ? -10.094 -11.43 5.777 1 88.81 120 GLU B C 1
ATOM 1790 O O . GLU B 1 120 ? -10.688 -12.508 5.648 1 88.81 120 GLU B O 1
ATOM 1795 N N . ASN B 1 121 ? -9.875 -10.914 6.969 1 84.69 121 ASN B N 1
ATOM 1796 C CA . ASN B 1 121 ? -10.227 -11.641 8.18 1 84.69 121 ASN B CA 1
ATOM 1797 C C . ASN B 1 121 ? -11.312 -10.922 8.977 1 84.69 121 ASN B C 1
ATOM 1799 O O . ASN B 1 121 ? -11.562 -11.25 10.141 1 84.69 121 ASN B O 1
ATOM 1803 N N . ILE B 1 122 ? -11.844 -9.867 8.32 1 74.56 122 ILE B N 1
ATOM 1804 C CA . ILE B 1 122 ? -12.977 -9.211 8.961 1 74.56 122 ILE B CA 1
ATOM 1805 C C . ILE B 1 122 ? -14.273 -9.867 8.508 1 74.56 122 ILE B C 1
ATOM 1807 O O . ILE B 1 122 ? -14.367 -10.375 7.383 1 74.56 122 ILE B O 1
#

Solvent-accessible surface area (backbone atoms only — not comparable to full-atom values): 12874 Å² total; per-residue (Å²): 121,54,63,64,61,65,82,46,58,62,67,58,44,49,53,48,43,53,52,25,50,52,51,51,42,42,43,30,19,73,77,70,37,15,37,24,19,82,40,55,33,70,36,48,54,22,53,29,42,67,78,32,27,26,57,68,80,88,52,80,68,50,67,73,60,32,56,64,53,79,71,55,30,71,39,79,58,49,22,26,41,32,47,37,56,48,97,84,66,49,75,72,84,34,39,78,36,60,73,39,18,11,67,48,60,85,56,42,23,62,53,41,27,32,52,49,50,50,60,27,70,95,123,50,65,62,62,64,82,47,58,62,68,57,44,50,54,49,42,54,52,24,49,54,52,51,42,43,43,30,19,73,77,72,36,15,37,23,20,82,38,55,34,69,36,45,54,22,54,29,42,67,78,34,29,26,55,66,79,88,51,80,68,49,65,72,59,33,56,64,52,78,70,56,30,72,39,80,58,48,23,26,41,32,46,37,56,48,97,86,65,49,74,70,82,34,38,78,36,58,72,39,17,12,66,47,60,83,56,44,23,61,53,40,26,32,52,49,51,49,60,29,70,94

Sequence (244 aa):
MTRAAKYGDPADVETNLQGSEGQINYILGDAGHSFVVGFGVDPPQPPHHRSSSCPVPPASCTDGWAQQQPGPNPHTLYGALVGGPSEDDSYVDDRSDYVHNEGACNYNAAYTGALVAIIENIMTRAAKYGDPADVETNLQGSEGQINYILGDAGHSFVVGFGVDPPQPPHHRSSSCPVPPASCTDGWAQQQPGPNPHTLYGALVGGPSEDDSYVDDRSDYVHNEGACNYNAAYTGALVAIIENI

InterPro domains:
  IPR001701 Glycoside hydrolase family 9 [PF00759] (14-115)
  IPR008928 Six-hairpin glycosidase superfamily [SSF48208] (15-120)
  IPR012341 Six-hairpin glycosidase-like superfamily [G3DSA:1.50.10.10] (1-121)
  IPR033126 Glycosyl hydrolases family 9, Asp/Glu active sites [PS00698] (91-109)

Foldseek 3Di:
DLPPCPPDDVVVLVVLLVVLVVVVLVQQQPPNEHQFFPGHHPYQFQFQDQVQLAADPPDDGDSVVSLPDDTGRNHTPGGFRFQAADPVRDDDNHNVPNNGRHRDPVCPPVNVVSVVSNVSND/DLPPCPPDDVVVLVVLLVVLVVVVLVQQQPPNEHQFFPGHHPYQFQFQDQVQLAADPPDDGDSVVSLPDDTGRNHTPGGFRFQAADPVRDDDNHNVPNNGRHRDPVCPPVNVVSVVSNVSND

Secondary structure (DSSP, 8-state):
--GGGGSS-HHHHHHHHHHHHHHHHIIIIITSS-SBTTSSSS--SS-B-HHHHSPSTTS---HHHHHH--SS-SS--TT-BB----TTS-----TT-TTTSBB-STTHHHHHHHHHHHHHT-/--GGGGSS-HHHHHHHHHHHHHHHHIIIIITSS-SBTTSSSS--SS-B-HHHHSPSTTS---HHHHHH--SS-SS--TT-BB----TTS-----TT-TTTSBB-STTHHHHHHHHHHHHHT-

pLDDT: mean 84.64, std 16.79, range [24.84, 97.0]